Protein 2HUE (pdb70)

Structure (mmCIF, N/CA/C/O backbone):
data_2HUE
#
_entry.id   2HUE
#
_cell.length_a   95.749
_cell.length_b   95.749
_cell.length_c   110.676
_cell.angle_alpha   90.00
_cell.angle_beta   90.00
_cell.angle_gamma   120.00
#
_symmetry.space_group_name_H-M   'P 31 2 1'
#
loop_
_entity.id
_entity.type
_entity.pdbx_description
1 polymer 'Anti-silencing protein 1'
2 polymer 'Histone H3'
3 polymer 'Histone H4'
4 non-polymer 'ZINC ION'
5 non-polymer GLYCEROL
6 non-polymer 'SULFATE ION'
7 water water
#
loop_
_atom_site.group_PDB
_atom_site.id
_atom_site.type_symbol
_atom_site.label_atom_id
_atom_site.label_alt_id
_atom_site.label_comp_id
_atom_site.label_asym_id
_atom_site.label_entity_id
_atom_site.label_seq_id
_atom_site.pdbx_PDB_ins_code
_atom_site.Cartn_x
_atom_site.Cartn_y
_atom_site.Cartn_z
_atom_site.occupancy
_atom_site.B_iso_or_equiv
_atom_site.auth_seq_id
_atom_site.auth_comp_id
_atom_site.auth_asym_id
_atom_site.auth_atom_id
_atom_site.pdbx_PDB_model_num
ATOM 1 N N . SER A 1 7 ? -33.244 16.864 24.811 1.00 52.75 1 SER A N 1
ATOM 2 C CA . SER A 1 7 ? -33.498 15.953 25.967 1.00 52.40 1 SER A CA 1
ATOM 3 C C . SER A 1 7 ? -33.955 14.545 25.526 1.00 50.44 1 SER A C 1
ATOM 4 O O . SER A 1 7 ? -33.976 13.593 26.332 1.00 50.27 1 SER A O 1
ATOM 7 N N . SER A 1 8 ? -34.353 14.433 24.263 1.00 46.18 2 SER A N 1
ATOM 8 C CA . SER A 1 8 ? -34.795 13.156 23.715 1.00 42.56 2 SER A CA 1
ATOM 9 C C . SER A 1 8 ? -33.595 12.243 23.457 1.00 42.01 2 SER A C 1
ATOM 10 O O . SER A 1 8 ? -32.650 12.638 22.780 1.00 42.53 2 SER A O 1
ATOM 13 N N . ILE A 1 9 ? -33.635 11.023 23.985 1.00 38.17 3 ILE A N 1
ATOM 14 C CA . ILE A 1 9 ? -32.525 10.092 23.783 1.00 36.63 3 ILE A CA 1
ATOM 15 C C . ILE A 1 9 ? -32.454 9.592 22.345 1.00 36.19 3 ILE A C 1
ATOM 16 O O . ILE A 1 9 ? -31.373 9.374 21.802 1.00 37.86 3 ILE A O 1
ATOM 21 N N . VAL A 1 10 ? -33.611 9.387 21.729 1.00 32.52 4 VAL A N 1
ATOM 22 C CA . VAL A 1 10 ? -33.623 9.031 20.318 1.00 32.18 4 VAL A CA 1
ATOM 23 C C . VAL A 1 10 ? -34.281 10.172 19.553 1.00 32.95 4 VAL A C 1
ATOM 24 O O . VAL A 1 10 ? -35.340 10.687 19.972 1.00 33.81 4 VAL A O 1
ATOM 28 N N A SER A 1 11 ? -33.644 10.570 18.450 0.50 32.57 5 SER A N 1
ATOM 29 N N B SER A 1 11 ? -33.668 10.574 18.446 0.50 33.42 5 SER A N 1
ATOM 30 C CA A SER A 1 11 ? -34.150 11.624 17.570 0.50 34.49 5 SER A CA 1
ATOM 31 C CA B SER A 1 11 ? -34.265 11.586 17.588 0.50 35.89 5 SER A CA 1
ATOM 32 C C A SER A 1 11 ? -34.110 11.199 16.108 0.50 35.04 5 SER A C 1
ATOM 33 C C B SER A 1 11 ? -34.111 11.238 16.120 0.50 35.87 5 SER A C 1
ATOM 34 O O A SER A 1 11 ? -33.157 10.560 15.653 0.50 35.27 5 SER A O 1
ATOM 35 O O B SER A 1 11 ? -33.092 10.697 15.679 0.50 36.12 5 SER A O 1
ATOM 40 N N . LEU A 1 12 ? -35.137 11.578 15.358 1.00 35.23 6 LEU A N 1
ATOM 41 C CA . LEU A 1 12 ? -35.150 11.314 13.943 1.00 36.37 6 LEU A CA 1
ATOM 42 C C . LEU A 1 12 ? -34.271 12.356 13.285 1.00 37.36 6 LEU A C 1
ATOM 43 O O . LEU A 1 12 ? -34.357 13.550 13.606 1.00 39.32 6 LEU A O 1
ATOM 48 N N . LEU A 1 13 ? -33.402 11.917 12.392 1.00 34.64 7 LEU A N 1
ATOM 49 C CA . LEU A 1 13 ? -32.515 12.848 11.709 1.00 36.88 7 LEU A CA 1
ATOM 50 C C . LEU A 1 13 ? -32.977 13.174 10.292 1.00 35.16 7 LEU A C 1
ATOM 51 O O . LEU A 1 13 ? -32.729 14.277 9.792 1.00 39.16 7 LEU A O 1
ATOM 56 N N . GLY A 1 14 ? -33.597 12.203 9.638 1.00 33.12 8 GLY A N 1
ATOM 57 C CA . GLY A 1 14 ? -34.106 12.386 8.289 1.00 31.76 8 GLY A CA 1
ATOM 58 C C . GLY A 1 14 ? -34.839 11.185 7.731 1.00 33.80 8 GLY A C 1
ATOM 59 O O . GLY A 1 14 ? -34.706 10.068 8.240 1.00 32.74 8 GLY A O 1
ATOM 60 N N . ILE A 1 15 ? -35.660 11.429 6.717 1.00 31.13 9 ILE A N 1
ATOM 61 C CA . ILE A 1 15 ? -36.321 10.358 5.999 1.00 33.09 9 ILE A CA 1
ATOM 62 C C . ILE A 1 15 ? -36.238 10.624 4.526 1.00 33.83 9 ILE A C 1
ATOM 63 O O . ILE A 1 15 ? -36.479 11.754 4.076 1.00 35.58 9 ILE A O 1
ATOM 68 N N . LYS A 1 16 ? -35.915 9.591 3.761 1.00 31.48 10 LYS A N 1
ATOM 69 C CA . LYS A 1 16 ? -35.920 9.725 2.316 1.00 34.33 10 LYS A CA 1
ATOM 70 C C . LYS A 1 16 ? -37.047 8.886 1.752 1.00 32.81 10 LYS A C 1
ATOM 71 O O . LYS A 1 16 ? -37.120 7.687 2.015 1.00 31.51 10 LYS A O 1
ATOM 77 N N . VAL A 1 17 ? -37.895 9.510 0.944 1.00 29.72 11 VAL A N 1
ATOM 78 C CA . VAL A 1 17 ? -38.925 8.822 0.202 1.00 29.27 11 VAL A CA 1
ATOM 79 C C . VAL A 1 17 ? -38.274 8.435 -1.104 1.00 31.14 11 VAL A C 1
ATOM 80 O O . VAL A 1 17 ? -37.901 9.301 -1.903 1.00 30.40 11 VAL A O 1
ATOM 84 N N . LEU A 1 18 ? -38.114 7.137 -1.309 1.00 30.34 12 LEU A N 1
ATOM 85 C CA . LEU A 1 18 ? -37.203 6.659 -2.367 1.00 36.30 12 LEU A CA 1
ATOM 86 C C . LEU A 1 18 ? -37.782 6.473 -3.745 1.00 36.46 12 LEU A C 1
ATOM 87 O O . LEU A 1 18 ? -37.059 6.642 -4.742 1.00 41.45 12 LEU A O 1
ATOM 92 N N . ASN A 1 19 ? -39.041 6.079 -3.830 1.00 32.49 13 ASN A N 1
ATOM 93 C CA . ASN A 1 19 ? -39.639 5.796 -5.135 1.00 31.06 13 ASN A CA 1
ATOM 94 C C . ASN A 1 19 ? -40.930 6.584 -5.268 1.00 32.38 13 ASN A C 1
ATOM 95 O O . ASN A 1 19 ? -41.950 6.189 -4.706 1.00 34.49 13 ASN A O 1
ATOM 100 N N . ASN A 1 20 ? -40.885 7.706 -5.981 1.00 28.03 14 ASN A N 1
ATOM 101 C CA . ASN A 1 20 ? -42.027 8.613 -5.975 1.00 26.16 14 ASN A CA 1
ATOM 102 C C . ASN A 1 20 ? -41.929 9.565 -7.173 1.00 26.80 14 ASN A C 1
ATOM 103 O O . ASN A 1 20 ? -40.860 10.126 -7.414 1.00 29.15 14 ASN A O 1
ATOM 108 N N . PRO A 1 21 ? -43.024 9.720 -7.912 1.00 26.83 15 PRO A N 1
ATOM 109 C CA . PRO A 1 21 ? -44.314 9.054 -7.762 1.00 26.05 15 PRO A CA 1
ATOM 110 C C . PRO A 1 21 ? -44.233 7.555 -8.091 1.00 26.21 15 PRO A C 1
ATOM 111 O O . PRO A 1 21 ? -43.157 7.062 -8.505 1.00 28.80 15 PRO A O 1
ATOM 115 N N . ALA A 1 22 ? -45.344 6.873 -7.889 1.00 25.71 16 ALA A N 1
ATOM 116 C CA . ALA A 1 22 ? -45.382 5.425 -8.092 1.00 28.35 16 ALA A CA 1
ATOM 117 C C . ALA A 1 22 ? -46.773 4.911 -8.380 1.00 29.74 16 ALA A C 1
ATOM 118 O O . ALA A 1 22 ? -47.747 5.618 -8.241 1.00 28.83 16 ALA A O 1
ATOM 120 N N . LYS A 1 23 ? -46.888 3.650 -8.802 1.00 26.17 17 LYS A N 1
ATOM 121 C CA . LYS A 1 23 ? -48.184 3.066 -8.943 1.00 26.14 17 LYS A CA 1
ATOM 122 C C . LYS A 1 23 ? -48.770 2.847 -7.541 1.00 23.98 17 LYS A C 1
ATOM 123 O O . LYS A 1 23 ? -48.010 2.658 -6.570 1.00 27.03 17 LYS A O 1
ATOM 129 N N . PHE A 1 24 ? -50.086 2.876 -7.460 1.00 26.51 18 PHE A N 1
ATOM 130 C CA . PHE A 1 24 ? -50.790 2.579 -6.207 1.00 26.38 18 PHE A CA 1
ATOM 131 C C . PHE A 1 24 ? -50.308 1.235 -5.614 1.00 28.97 18 PHE A C 1
ATOM 132 O O . PHE A 1 24 ? -50.098 1.115 -4.398 1.00 26.87 18 PHE A O 1
ATOM 140 N N . THR A 1 25 ? -50.120 0.233 -6.481 1.00 27.71 19 THR A N 1
ATOM 141 C CA . THR A 1 25 ? -49.716 -1.100 -6.003 1.00 28.78 19 THR A CA 1
ATOM 142 C C . THR A 1 25 ? -48.214 -1.272 -5.770 1.00 29.53 19 THR A C 1
ATOM 143 O O . THR A 1 25 ? -47.768 -2.367 -5.363 1.00 29.40 19 THR A O 1
ATOM 147 N N . ASP A 1 26 ? -47.405 -0.248 -6.018 1.00 26.56 20 ASP A N 1
ATOM 148 C CA . ASP A 1 26 ? -45.962 -0.352 -5.747 1.00 26.60 20 ASP A CA 1
ATOM 149 C C . ASP A 1 26 ? -45.673 -0.316 -4.243 1.00 28.25 20 ASP A C 1
ATOM 150 O O . ASP A 1 26 ? -46.377 0.373 -3.478 1.00 28.31 20 ASP A O 1
ATOM 155 N N . PRO A 1 27 ? -44.619 -0.996 -3.795 1.00 28.46 21 PRO A N 1
ATOM 156 C CA . PRO A 1 27 ? -44.301 -0.931 -2.369 1.00 28.54 21 PRO A CA 1
ATOM 157 C C . PRO A 1 27 ? -43.783 0.459 -2.003 1.00 29.61 21 PRO A C 1
ATOM 158 O O . PRO A 1 27 ? -43.343 1.208 -2.897 1.00 30.00 21 PRO A O 1
ATOM 162 N N . TYR A 1 28 ? -43.846 0.812 -0.720 1.00 26.57 22 TYR A N 1
ATOM 163 C CA . TYR A 1 28 ? -43.259 2.067 -0.243 1.00 28.58 22 TYR A CA 1
ATOM 164 C C . TYR A 1 28 ? -41.820 1.904 0.234 1.00 32.75 22 TYR A C 1
ATOM 165 O O . TYR A 1 28 ? -41.558 1.224 1.232 1.00 33.27 22 TYR A O 1
ATOM 174 N N . GLU A 1 29 ? -40.898 2.592 -0.425 1.00 29.94 23 GLU A N 1
ATOM 175 C CA . GLU A 1 29 ? -39.495 2.549 -0.070 1.00 32.32 23 GLU A CA 1
ATOM 176 C C . GLU A 1 29 ? -39.104 3.815 0.681 1.00 34.79 23 GLU A C 1
ATOM 177 O O . GLU A 1 29 ? -39.261 4.940 0.185 1.00 32.05 23 GLU A O 1
ATOM 183 N N . PHE A 1 30 ? -38.596 3.618 1.888 1.00 32.39 24 PHE A N 1
ATOM 184 C CA . PHE A 1 30 ? -38.140 4.714 2.728 1.00 31.47 24 PHE A CA 1
ATOM 185 C C . PHE A 1 30 ? -36.766 4.376 3.253 1.00 34.10 24 PHE A C 1
ATOM 186 O O . PHE A 1 30 ? -36.442 3.200 3.446 1.00 35.88 24 PHE A O 1
ATOM 194 N N . GLU A 1 31 ? -35.948 5.395 3.470 1.00 31.03 25 GLU A N 1
ATOM 195 C CA . GLU A 1 31 ? -34.725 5.205 4.230 1.00 32.84 25 GLU A CA 1
ATOM 196 C C . GLU A 1 31 ? -34.873 6.108 5.432 1.00 35.09 25 GLU A C 1
ATOM 197 O O . GLU A 1 31 ? -35.124 7.292 5.269 1.00 31.97 25 GLU A O 1
ATOM 203 N N . ILE A 1 32 ? -34.762 5.548 6.630 1.00 32.82 26 ILE A N 1
ATOM 204 C CA . ILE A 1 32 ? -34.886 6.330 7.834 1.00 34.15 26 ILE A CA 1
ATOM 205 C C . ILE A 1 32 ? -33.563 6.392 8.570 1.00 34.50 26 ILE A C 1
ATOM 206 O O . ILE A 1 32 ? -32.864 5.381 8.713 1.00 33.97 26 ILE A O 1
ATOM 211 N N . THR A 1 33 ? -33.190 7.598 8.993 1.00 31.49 27 THR A N 1
ATOM 212 C CA . THR A 1 33 ? -31.973 7.798 9.749 1.00 33.33 27 THR A CA 1
ATOM 213 C C . THR A 1 33 ? -32.304 8.423 11.095 1.00 33.83 27 THR A C 1
ATOM 214 O O . THR A 1 33 ? -32.998 9.445 11.156 1.00 32.85 27 THR A O 1
ATOM 218 N N . PHE A 1 34 ? -31.816 7.825 12.176 1.00 29.96 28 PHE A N 1
ATOM 219 C CA . PHE A 1 34 ? -32.049 8.385 13.487 1.00 31.20 28 PHE A CA 1
ATOM 220 C C . PHE A 1 34 ? -30.814 8.287 14.386 1.00 33.45 28 PHE A C 1
ATOM 221 O O . PHE A 1 34 ? -29.854 7.577 14.053 1.00 36.56 28 PHE A O 1
ATOM 229 N N . GLU A 1 35 ? -30.849 8.997 15.506 1.00 31.97 29 GLU A N 1
ATOM 230 C CA . GLU A 1 35 ? -29.724 9.031 16.443 1.00 34.14 29 GLU A CA 1
ATOM 231 C C . GLU A 1 35 ? -30.138 8.565 17.815 1.00 33.80 29 GLU A C 1
ATOM 232 O O . GLU A 1 35 ? -31.200 8.948 18.304 1.00 34.77 29 GLU A O 1
ATOM 238 N N . CYS A 1 36 ? -29.306 7.725 18.439 1.00 33.71 30 CYS A N 1
ATOM 239 C CA . CYS A 1 36 ? -29.574 7.275 19.799 1.00 32.80 30 CYS A CA 1
ATOM 240 C C . CYS A 1 36 ? -28.417 7.715 20.692 1.00 35.47 30 CYS A C 1
ATOM 241 O O . CYS A 1 36 ? -27.289 7.302 20.474 1.00 34.84 30 CYS A O 1
ATOM 244 N N . LEU A 1 37 ? -28.697 8.569 21.670 1.00 38.78 31 LEU A N 1
ATOM 245 C CA . LEU A 1 37 ? -27.634 9.181 22.466 1.00 42.37 31 LEU A CA 1
ATOM 246 C C . LEU A 1 37 ? -26.995 8.279 23.494 1.00 45.01 31 LEU A C 1
ATOM 247 O O . LEU A 1 37 ? -25.823 8.456 23.833 1.00 46.81 31 LEU A O 1
ATOM 252 N N . GLU A 1 38 ? -27.753 7.320 24.007 1.00 46.04 32 GLU A N 1
ATOM 253 C CA . GLU A 1 38 ? -27.207 6.411 24.993 1.00 50.46 32 GLU A CA 1
ATOM 254 C C . GLU A 1 38 ? -27.977 5.115 25.093 1.00 50.87 32 GLU A C 1
ATOM 255 O O . GLU A 1 38 ? -29.117 5.015 24.626 1.00 50.05 32 GLU A O 1
ATOM 261 N N A SER A 1 39 ? -27.345 4.118 25.706 0.33 50.32 33 SER A N 1
ATOM 262 N N B SER A 1 39 ? -27.344 4.117 25.706 0.33 50.45 33 SER A N 1
ATOM 263 N N C SER A 1 39 ? -27.344 4.117 25.701 0.33 50.31 33 SER A N 1
ATOM 264 C CA A SER A 1 39 ? -27.953 2.809 25.895 0.33 49.61 33 SER A CA 1
ATOM 265 C CA B SER A 1 39 ? -27.957 2.810 25.908 0.33 49.87 33 SER A CA 1
ATOM 266 C CA C SER A 1 39 ? -27.952 2.810 25.891 0.33 49.58 33 SER A CA 1
ATOM 267 C C A SER A 1 39 ? -29.344 2.920 26.511 0.33 49.20 33 SER A C 1
ATOM 268 C C B SER A 1 39 ? -29.351 2.932 26.508 0.33 49.34 33 SER A C 1
ATOM 269 C C C SER A 1 39 ? -29.346 2.934 26.498 0.33 49.17 33 SER A C 1
ATOM 270 O O A SER A 1 39 ? -29.550 3.639 27.494 0.33 49.51 33 SER A O 1
ATOM 271 O O B SER A 1 39 ? -29.567 3.667 27.476 0.33 49.61 33 SER A O 1
ATOM 272 O O C SER A 1 39 ? -29.556 3.673 27.464 0.33 49.47 33 SER A O 1
ATOM 279 N N . LEU A 1 40 ? -30.295 2.202 25.922 1.00 48.70 34 LEU A N 1
ATOM 280 C CA . LEU A 1 40 ? -31.666 2.207 26.387 1.00 47.22 34 LEU A CA 1
ATOM 281 C C . LEU A 1 40 ? -32.048 0.766 26.744 1.00 46.27 34 LEU A C 1
ATOM 282 O O . LEU A 1 40 ? -31.599 -0.172 26.102 1.00 44.49 34 LEU A O 1
ATOM 287 N N . LYS A 1 41 ? -32.897 0.604 27.746 1.00 46.26 35 LYS A N 1
ATOM 288 C CA . LYS A 1 41 ? -33.280 -0.723 28.187 1.00 50.50 35 LYS A CA 1
ATOM 289 C C . LYS A 1 41 ? -34.234 -1.393 27.182 1.00 48.68 35 LYS A C 1
ATOM 290 O O . LYS A 1 41 ? -34.133 -2.588 26.912 1.00 48.54 35 LYS A O 1
ATOM 296 N N . HIS A 1 42 ? -35.146 -0.608 26.615 1.00 44.86 36 HIS A N 1
ATOM 297 C CA . HIS A 1 42 ? -36.244 -1.186 25.860 1.00 39.48 36 HIS A CA 1
ATOM 298 C C . HIS A 1 42 ? -36.216 -1.021 24.344 1.00 34.34 36 HIS A C 1
ATOM 299 O O . HIS A 1 42 ? -35.236 -0.566 23.750 1.00 34.55 36 HIS A O 1
ATOM 306 N N . ASP A 1 43 ? -37.307 -1.429 23.729 1.00 30.80 37 ASP A N 1
ATOM 307 C CA . ASP A 1 43 ? -37.371 -1.456 22.261 1.00 30.06 37 ASP A CA 1
ATOM 308 C C . ASP A 1 43 ? -37.938 -0.198 21.627 1.00 28.46 37 ASP A C 1
ATOM 309 O O . ASP A 1 43 ? -38.825 0.438 22.195 1.00 28.95 37 ASP A O 1
ATOM 314 N N . LEU A 1 44 ? -37.477 0.059 20.408 1.00 26.55 38 LEU A N 1
ATOM 315 C CA . LEU A 1 44 ? -38.047 1.104 19.539 1.00 26.40 38 LEU A CA 1
ATOM 316 C C . LEU A 1 44 ? -38.878 0.400 18.513 1.00 27.60 38 LEU A C 1
ATOM 317 O O . LEU A 1 44 ? -38.483 -0.663 18.019 1.00 27.53 38 LEU A O 1
ATOM 322 N N . GLU A 1 45 ? -39.988 0.999 18.114 1.00 25.62 39 GLU A N 1
ATOM 323 C CA . GLU A 1 45 ? -40.750 0.398 17.038 1.00 26.69 39 GLU A CA 1
ATOM 324 C C . GLU A 1 45 ? -41.171 1.506 16.085 1.00 27.69 39 GLU A C 1
ATOM 325 O O . GLU A 1 45 ? -41.822 2.476 16.514 1.00 27.37 39 GLU A O 1
ATOM 331 N N . TRP A 1 46 ? -40.804 1.341 14.816 1.00 23.31 40 TRP A N 1
ATOM 332 C CA . TRP A 1 46 ? -41.216 2.277 13.752 1.00 23.51 40 TRP A CA 1
ATOM 333 C C . TRP A 1 46 ? -42.412 1.645 13.046 1.00 25.45 40 TRP A C 1
ATOM 334 O O . TRP A 1 46 ? -42.347 0.469 12.686 1.00 26.90 40 TRP A O 1
ATOM 345 N N . LYS A 1 47 ? -43.497 2.390 12.850 1.00 22.34 41 LYS A N 1
ATOM 346 C CA . LYS A 1 47 ? -44.659 1.858 12.160 1.00 23.95 41 LYS A CA 1
ATOM 347 C C . LYS A 1 47 ? -44.945 2.757 10.970 1.00 28.34 41 LYS A C 1
ATOM 348 O O . LYS A 1 47 ? -44.717 3.964 11.024 1.00 28.19 41 LYS A O 1
ATOM 354 N N . LEU A 1 48 ? -45.451 2.156 9.907 1.00 23.70 42 LEU A N 1
ATOM 355 C CA . LEU A 1 48 ? -45.915 2.908 8.738 1.00 23.37 42 LEU A CA 1
ATOM 356 C C . LEU A 1 48 ? -47.413 2.603 8.592 1.00 25.67 42 LEU A C 1
ATOM 357 O O . LEU A 1 48 ? -47.828 1.408 8.546 1.00 23.65 42 LEU A O 1
ATOM 362 N N . THR A 1 49 ? -48.268 3.638 8.552 1.00 21.90 43 THR A N 1
ATOM 363 C CA . THR A 1 49 ? -49.702 3.446 8.548 1.00 20.32 43 THR A CA 1
ATOM 364 C C . THR A 1 49 ? -50.307 4.248 7.387 1.00 22.91 43 THR A C 1
ATOM 365 O O . THR A 1 49 ? -49.934 5.422 7.205 1.00 23.05 43 THR A O 1
ATOM 369 N N . TYR A 1 50 ? -51.206 3.635 6.639 1.00 21.83 44 TYR A N 1
ATOM 370 C CA . TYR A 1 50 ? -51.898 4.296 5.527 1.00 21.37 44 TYR A CA 1
ATOM 371 C C . TYR A 1 50 ? -53.311 4.652 5.975 1.00 25.44 44 TYR A C 1
ATOM 372 O O . TYR A 1 50 ? -54.085 3.773 6.440 1.00 23.44 44 TYR A O 1
ATOM 381 N N . VAL A 1 51 ? -53.701 5.915 5.790 1.00 21.93 45 VAL A N 1
ATOM 382 C CA . VAL A 1 51 ? -55.038 6.316 6.190 1.00 23.95 45 VAL A CA 1
ATOM 383 C C . VAL A 1 51 ? -56.054 6.011 5.091 1.00 24.10 45 VAL A C 1
ATOM 384 O O . VAL A 1 51 ? -56.066 6.646 4.014 1.00 25.31 45 VAL A O 1
ATOM 388 N N . GLY A 1 52 ? -56.886 4.994 5.323 1.00 22.91 46 GLY A N 1
ATOM 389 C CA . GLY A 1 52 ? -57.822 4.587 4.278 1.00 23.50 46 GLY A CA 1
ATOM 390 C C . GLY A 1 52 ? -58.981 5.570 4.148 1.00 24.74 46 GLY A C 1
ATOM 391 O O . GLY A 1 52 ? -59.550 5.732 3.070 1.00 25.86 46 GLY A O 1
ATOM 392 N N . SER A 1 53 ? -59.354 6.209 5.247 1.00 26.83 47 SER A N 1
ATOM 393 C CA . SER A 1 53 ? -60.470 7.170 5.146 1.00 27.34 47 SER A CA 1
ATOM 394 C C . SER A 1 53 ? -60.269 8.319 6.093 1.00 25.73 47 SER A C 1
ATOM 395 O O . SER A 1 53 ? -59.943 8.107 7.257 1.00 27.10 47 SER A O 1
ATOM 398 N N . SER A 1 54 ? -60.558 9.539 5.632 1.00 25.90 48 SER A N 1
ATOM 399 C CA . SER A 1 54 ? -60.449 10.670 6.552 1.00 27.66 48 SER A CA 1
ATOM 400 C C . SER A 1 54 ? -61.577 10.667 7.573 1.00 30.47 48 SER A C 1
ATOM 401 O O . SER A 1 54 ? -61.522 11.411 8.545 1.00 32.49 48 SER A O 1
ATOM 404 N N . ARG A 1 55 ? -62.608 9.865 7.344 1.00 31.73 49 ARG A N 1
ATOM 405 C CA . ARG A 1 55 ? -63.787 9.906 8.223 1.00 34.61 49 ARG A CA 1
ATOM 406 C C . ARG A 1 55 ? -63.639 9.086 9.502 1.00 38.31 49 ARG A C 1
ATOM 407 O O . ARG A 1 55 ? -64.410 9.273 10.434 1.00 40.47 49 ARG A O 1
ATOM 415 N N . SER A 1 56 ? -62.658 8.187 9.551 1.00 37.61 50 SER A N 1
ATOM 416 C CA . SER A 1 56 ? -62.569 7.239 10.658 1.00 39.43 50 SER A CA 1
ATOM 417 C C . SER A 1 56 ? -61.236 6.501 10.697 1.00 39.32 50 SER A C 1
ATOM 418 O O . SER A 1 56 ? -60.734 6.091 9.658 1.00 38.98 50 SER A O 1
ATOM 421 N N . LEU A 1 57 ? -60.695 6.298 11.894 1.00 38.19 51 LEU A N 1
ATOM 422 C CA . LEU A 1 57 ? -59.503 5.462 12.072 1.00 41.07 51 LEU A CA 1
ATOM 423 C C . LEU A 1 57 ? -59.769 3.994 11.732 1.00 41.03 51 LEU A C 1
ATOM 424 O O . LEU A 1 57 ? -58.824 3.197 11.583 1.00 40.97 51 LEU A O 1
ATOM 429 N N . ASP A 1 58 ? -61.043 3.629 11.609 1.00 41.30 52 ASP A N 1
ATOM 430 C CA . ASP A 1 58 ? -61.423 2.238 11.338 1.00 43.10 52 ASP A CA 1
ATOM 431 C C . ASP A 1 58 ? -60.817 1.749 10.043 1.00 40.84 52 ASP A C 1
ATOM 432 O O . ASP A 1 58 ? -60.649 0.545 9.847 1.00 40.68 52 ASP A O 1
ATOM 437 N N . HIS A 1 59 ? -60.509 2.680 9.138 1.00 35.01 53 HIS A N 1
ATOM 438 C CA . HIS A 1 59 ? -60.019 2.297 7.842 1.00 30.73 53 HIS A CA 1
ATOM 439 C C . HIS A 1 59 ? -58.513 2.430 7.702 1.00 28.19 53 HIS A C 1
ATOM 440 O O . HIS A 1 59 ? -57.991 2.360 6.589 1.00 28.88 53 HIS A O 1
ATOM 447 N N . ASP A 1 60 ? -57.823 2.617 8.822 1.00 25.49 54 ASP A N 1
ATOM 448 C CA . ASP A 1 60 ? -56.342 2.693 8.791 1.00 26.46 54 ASP A CA 1
ATOM 449 C C . ASP A 1 60 ? -55.821 1.309 8.425 1.00 29.35 54 ASP A C 1
ATOM 450 O O . ASP A 1 60 ? -56.386 0.295 8.870 1.00 30.01 54 ASP A O 1
ATOM 455 N N . GLN A 1 61 ? -54.751 1.263 7.642 1.00 26.24 55 GLN A N 1
ATOM 456 C CA . GLN A 1 61 ? -54.073 -0.030 7.370 1.00 26.21 55 GLN A CA 1
ATOM 457 C C . GLN A 1 61 ? -52.624 0.092 7.786 1.00 26.50 55 GLN A C 1
ATOM 458 O O . GLN A 1 61 ? -51.903 0.938 7.261 1.00 23.95 55 GLN A O 1
ATOM 464 N N A GLU A 1 62 ? -52.160 -0.686 8.776 0.50 27.14 56 GLU A N 1
ATOM 465 N N B GLU A 1 62 ? -52.194 -0.774 8.692 0.50 24.81 56 GLU A N 1
ATOM 466 C CA A GLU A 1 62 ? -50.736 -0.612 9.112 0.50 26.63 56 GLU A CA 1
ATOM 467 C CA B GLU A 1 62 ? -50.821 -0.789 9.095 0.50 23.31 56 GLU A CA 1
ATOM 468 C C A GLU A 1 62 ? -50.024 -1.418 8.042 0.50 26.08 56 GLU A C 1
ATOM 469 C C B GLU A 1 62 ? -50.036 -1.470 7.978 0.50 24.56 56 GLU A C 1
ATOM 470 O O A GLU A 1 62 ? -50.384 -2.569 7.795 0.50 26.71 56 GLU A O 1
ATOM 471 O O B GLU A 1 62 ? -50.363 -2.596 7.619 0.50 26.23 56 GLU A O 1
ATOM 482 N N . LEU A 1 63 ? -49.028 -0.800 7.418 1.00 22.99 57 LEU A N 1
ATOM 483 C CA . LEU A 1 63 ? -48.337 -1.369 6.269 1.00 23.28 57 LEU A CA 1
ATOM 484 C C . LEU A 1 63 ? -47.089 -2.103 6.680 1.00 25.36 57 LEU A C 1
ATOM 485 O O . LEU A 1 63 ? -46.708 -3.091 6.031 1.00 24.67 57 LEU A O 1
ATOM 490 N N . ASP A 1 64 ? -46.419 -1.619 7.727 1.00 23.49 58 ASP A N 1
ATOM 491 C CA . ASP A 1 64 ? -45.137 -2.235 8.132 1.00 25.67 58 ASP A CA 1
ATOM 492 C C . ASP A 1 64 ? -44.767 -1.836 9.534 1.00 27.63 58 ASP A C 1
ATOM 493 O O . ASP A 1 64 ? -45.316 -0.866 10.069 1.00 26.05 58 ASP A O 1
ATOM 498 N N . SER A 1 65 ? -43.851 -2.598 10.139 1.00 24.91 59 SER A N 1
ATOM 499 C CA . SER A 1 65 ? -43.357 -2.279 11.443 1.00 27.69 59 SER A CA 1
ATOM 500 C C . SER A 1 65 ? -41.960 -2.825 11.538 1.00 28.91 59 SER A C 1
ATOM 501 O O . SER A 1 65 ? -41.637 -3.879 10.929 1.00 31.87 59 SER A O 1
ATOM 504 N N . ILE A 1 66 ? -41.091 -2.080 12.196 1.00 23.42 60 ILE A N 1
ATOM 505 C CA . ILE A 1 66 ? -39.765 -2.617 12.483 1.00 26.37 60 ILE A CA 1
ATOM 506 C C . ILE A 1 66 ? -39.492 -2.399 13.949 1.00 24.41 60 ILE A C 1
ATOM 507 O O . ILE A 1 66 ? -39.543 -1.283 14.450 1.00 26.67 60 ILE A O 1
ATOM 512 N N . LEU A 1 67 ? -39.220 -3.495 14.636 1.00 23.56 61 LEU A N 1
ATOM 513 C CA . LEU A 1 67 ? -39.042 -3.455 16.092 1.00 23.77 61 LEU A CA 1
ATOM 514 C C . LEU A 1 67 ? -37.550 -3.692 16.297 1.00 23.50 61 LEU A C 1
ATOM 515 O O . LEU A 1 67 ? -36.969 -4.648 15.740 1.00 25.30 61 LEU A O 1
ATOM 520 N N . VAL A 1 68 ? -36.903 -2.806 17.070 1.00 25.15 62 VAL A N 1
ATOM 521 C CA . VAL A 1 68 ? -35.474 -2.874 17.258 1.00 26.49 62 VAL A CA 1
ATOM 522 C C . VAL A 1 68 ? -35.164 -2.845 18.750 1.00 27.26 62 VAL A C 1
ATOM 523 O O . VAL A 1 68 ? -35.660 -1.980 19.487 1.00 27.30 62 VAL A O 1
ATOM 527 N N . GLY A 1 69 ? -34.323 -3.764 19.209 1.00 26.51 63 GLY A N 1
ATOM 528 C CA . GLY A 1 69 ? -33.946 -3.710 20.623 1.00 28.02 63 GLY A CA 1
ATOM 529 C C . GLY A 1 69 ? -32.837 -4.719 20.907 1.00 29.57 63 GLY A C 1
ATOM 530 O O . GLY A 1 69 ? -32.879 -5.821 20.392 1.00 27.88 63 GLY A O 1
ATOM 531 N N . PRO A 1 70 ? -31.814 -4.317 21.674 1.00 31.35 64 PRO A N 1
ATOM 532 C CA . PRO A 1 70 ? -31.661 -2.943 22.174 1.00 31.15 64 PRO A CA 1
ATOM 533 C C . PRO A 1 70 ? -31.313 -2.001 21.029 1.00 31.13 64 PRO A C 1
ATOM 534 O O . PRO A 1 70 ? -31.053 -2.444 19.910 1.00 31.44 64 PRO A O 1
ATOM 538 N N . VAL A 1 71 ? -31.320 -0.701 21.302 1.00 31.41 65 VAL A N 1
ATOM 539 C CA . VAL A 1 71 ? -31.063 0.264 20.248 1.00 32.89 65 VAL A CA 1
ATOM 540 C C . VAL A 1 71 ? -29.564 0.577 20.256 1.00 32.61 65 VAL A C 1
ATOM 541 O O . VAL A 1 71 ? -29.020 0.929 21.294 1.00 35.18 65 VAL A O 1
ATOM 545 N N . PRO A 1 72 ? -28.896 0.430 19.109 1.00 32.95 66 PRO A N 1
ATOM 546 C CA . PRO A 1 72 ? -27.469 0.740 19.056 1.00 35.36 66 PRO A CA 1
ATOM 547 C C . PRO A 1 72 ? -27.238 2.241 19.215 1.00 36.19 66 PRO A C 1
ATOM 548 O O . PRO A 1 72 ? -28.001 3.057 18.677 1.00 36.44 66 PRO A O 1
ATOM 552 N N . VAL A 1 73 ? -26.195 2.599 19.956 1.00 36.83 67 VAL A N 1
ATOM 553 C CA . VAL A 1 73 ? -25.887 3.996 20.197 1.00 36.40 67 VAL A CA 1
ATOM 554 C C . VAL A 1 73 ? -25.294 4.582 18.933 1.00 36.25 67 VAL A C 1
ATOM 555 O O . VAL A 1 73 ? -24.663 3.873 18.150 1.00 39.01 67 VAL A O 1
ATOM 559 N N . GLY A 1 74 ? -25.545 5.866 18.690 1.00 35.67 68 GLY A N 1
ATOM 560 C CA . GLY A 1 74 ? -25.006 6.527 17.503 1.00 37.13 68 GLY A CA 1
ATOM 561 C C . GLY A 1 74 ? -26.041 6.700 16.402 1.00 38.66 68 GLY A C 1
ATOM 562 O O . GLY A 1 74 ? -27.253 6.618 16.638 1.00 36.59 68 GLY A O 1
ATOM 563 N N . VAL A 1 75 ? -25.562 6.916 15.190 1.00 37.55 69 VAL A N 1
ATOM 564 C CA . VAL A 1 75 ? -26.442 7.050 14.040 1.00 37.57 69 VAL A CA 1
ATOM 565 C C . VAL A 1 75 ? -26.838 5.676 13.504 1.00 40.00 69 VAL A C 1
ATOM 566 O O . VAL A 1 75 ? -25.983 4.792 13.302 1.00 39.10 69 VAL A O 1
ATOM 570 N N . ASN A 1 76 ? -28.142 5.494 13.308 1.00 36.84 70 ASN A N 1
ATOM 571 C CA . ASN A 1 76 ? -28.712 4.257 12.753 1.00 35.09 70 ASN A CA 1
ATOM 572 C C . ASN A 1 76 ? -29.507 4.515 11.483 1.00 36.15 70 ASN A C 1
ATOM 573 O O . ASN A 1 76 ? -30.187 5.532 11.383 1.00 34.87 70 ASN A O 1
ATOM 578 N N . LYS A 1 77 ? -29.468 3.560 10.550 1.00 39.09 71 LYS A N 1
ATOM 579 C CA . LYS A 1 77 ? -30.266 3.605 9.310 1.00 41.75 71 LYS A CA 1
ATOM 580 C C . LYS A 1 77 ? -31.028 2.300 9.043 1.00 42.67 71 LYS A C 1
ATOM 581 O O . LYS A 1 77 ? -30.552 1.195 9.365 1.00 41.24 71 LYS A O 1
ATOM 587 N N . PHE A 1 78 ? -32.206 2.413 8.442 1.00 39.18 72 PHE A N 1
ATOM 588 C CA . PHE A 1 78 ? -32.900 1.232 7.961 1.00 38.26 72 PHE A CA 1
ATOM 589 C C . PHE A 1 78 ? -33.804 1.638 6.806 1.00 39.35 72 PHE A C 1
ATOM 590 O O . PHE A 1 78 ? -34.032 2.843 6.594 1.00 34.76 72 PHE A O 1
ATOM 598 N N . V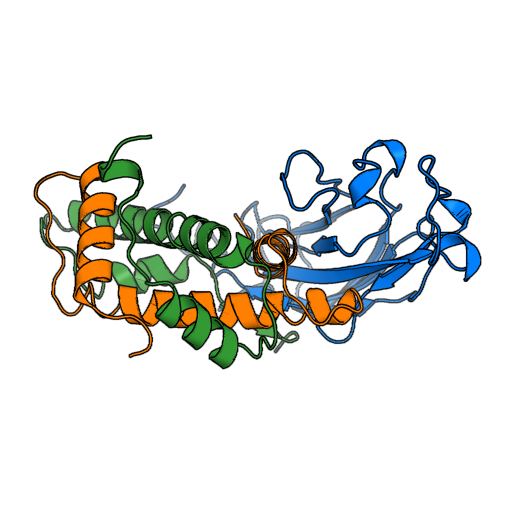AL A 1 79 ? -34.277 0.628 6.060 1.00 38.62 73 VAL A N 1
ATOM 599 C CA . VAL A 1 79 ? -35.190 0.819 4.949 1.00 39.65 73 VAL A CA 1
ATOM 600 C C . VAL A 1 79 ? -36.498 0.071 5.147 1.00 41.65 73 VAL A C 1
ATOM 601 O O . VAL A 1 79 ? -36.553 -1.016 5.742 1.00 41.01 73 VAL A O 1
ATOM 605 N N . PHE A 1 80 ? -37.586 0.703 4.746 1.00 43.10 74 PHE A N 1
ATOM 606 C CA . PHE A 1 80 ? -38.808 -0.048 4.597 1.00 41.47 74 PHE A CA 1
ATOM 607 C C . PHE A 1 80 ? -38.946 -0.263 3.102 1.00 40.48 74 PHE A C 1
ATOM 608 O O . PHE A 1 80 ? -38.609 0.629 2.313 1.00 39.76 74 PHE A O 1
ATOM 616 N N . SER A 1 81 ? -39.278 -1.469 2.739 1.00 34.59 75 SER A N 1
ATOM 617 C CA . SER A 1 81 ? -39.980 -1.630 1.503 1.00 33.96 75 SER A CA 1
ATOM 618 C C . SER A 1 81 ? -41.279 -2.241 2.005 1.00 36.61 75 SER A C 1
ATOM 619 O O . SER A 1 81 ? -41.339 -3.443 2.284 1.00 38.55 75 SER A O 1
ATOM 622 N N . ALA A 1 82 ? -42.312 -1.433 2.211 1.00 32.62 76 ALA A N 1
ATOM 623 C CA . ALA A 1 82 ? -43.585 -1.843 2.744 1.00 33.19 76 ALA A CA 1
ATOM 624 C C . ALA A 1 82 ? -44.550 -2.164 1.650 1.00 33.44 76 ALA A C 1
ATOM 625 O O . ALA A 1 82 ? -44.632 -1.440 0.644 1.00 32.78 76 ALA A O 1
ATOM 627 N N . ASP A 1 83 ? -45.274 -3.274 1.808 1.00 29.03 77 ASP A N 1
ATOM 628 C CA . ASP A 1 83 ? -46.351 -3.574 0.923 1.00 29.84 77 ASP A CA 1
ATOM 629 C C . ASP A 1 83 ? -47.391 -2.413 0.953 1.00 28.71 77 ASP A C 1
ATOM 630 O O . ASP A 1 83 ? -47.597 -1.765 1.992 1.00 28.30 77 ASP A O 1
ATOM 635 N N . PRO A 1 84 ? -48.038 -2.160 -0.176 1.00 28.62 78 PRO A N 1
ATOM 636 C CA . PRO A 1 84 ? -49.039 -1.102 -0.242 1.00 27.23 78 PRO A CA 1
ATOM 637 C C . PRO A 1 84 ? -50.322 -1.515 0.464 1.00 28.81 78 PRO A C 1
ATOM 638 O O . PRO A 1 84 ? -50.525 -2.693 0.801 1.00 28.19 78 PRO A O 1
ATOM 642 N N . PRO A 1 85 ? -51.227 -0.553 0.680 1.00 27.51 79 PRO A N 1
ATOM 643 C CA . PRO A 1 85 ? -52.492 -0.900 1.277 1.00 26.89 79 PRO A CA 1
ATOM 644 C C . PRO A 1 85 ? -53.319 -1.731 0.301 1.00 28.09 79 PRO A C 1
ATOM 645 O O . PRO A 1 85 ? -53.072 -1.703 -0.927 1.00 29.06 79 PRO A O 1
ATOM 649 N N A SER A 1 86 ? -54.315 -2.405 0.849 0.50 28.18 80 SER A N 1
ATOM 650 N N B SER A 1 86 ? -54.295 -2.453 0.818 0.50 28.63 80 SER A N 1
ATOM 651 C CA A SER A 1 86 ? -55.278 -3.174 0.077 0.50 31.47 80 SER A CA 1
ATOM 652 C CA B SER A 1 86 ? -55.196 -3.207 -0.046 0.50 32.14 80 SER A CA 1
ATOM 653 C C A SER A 1 86 ? -56.395 -2.257 -0.423 0.50 30.69 80 SER A C 1
ATOM 654 C C B SER A 1 86 ? -56.371 -2.317 -0.438 0.50 31.26 80 SER A C 1
ATOM 655 O O A SER A 1 86 ? -57.104 -1.643 0.379 0.50 31.54 80 SER A O 1
ATOM 656 O O B SER A 1 86 ? -57.079 -1.781 0.418 0.50 32.37 80 SER A O 1
ATOM 661 N N . ALA A 1 87 ? -56.560 -2.159 -1.742 1.00 32.41 81 ALA A N 1
ATOM 662 C CA . ALA A 1 87 ? -57.619 -1.308 -2.284 1.00 35.16 81 ALA A CA 1
ATOM 663 C C . ALA A 1 87 ? -58.975 -1.789 -1.831 1.00 36.16 81 ALA A C 1
ATOM 664 O O . ALA A 1 87 ? -59.855 -0.988 -1.570 1.00 37.12 81 ALA A O 1
ATOM 666 N N . GLU A 1 88 ? -59.132 -3.110 -1.713 1.00 38.94 82 GLU A N 1
ATOM 667 C CA . GLU A 1 88 ? -60.418 -3.696 -1.306 1.00 41.56 82 GLU A CA 1
ATOM 668 C C . GLU A 1 88 ? -60.879 -3.242 0.061 1.00 41.02 82 GLU A C 1
ATOM 669 O O . GLU A 1 88 ? -62.078 -3.275 0.345 1.00 43.94 82 GLU A O 1
ATOM 675 N N . LEU A 1 89 ? -59.948 -2.804 0.912 1.00 36.18 83 LEU A N 1
ATOM 676 C CA . LEU A 1 89 ? -60.315 -2.372 2.247 1.00 36.22 83 LEU A CA 1
ATOM 677 C C . LEU A 1 89 ? -60.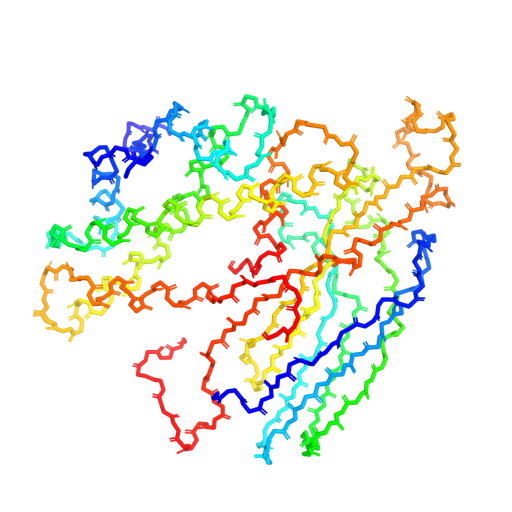571 -0.867 2.371 1.00 36.46 83 LEU A C 1
ATOM 678 O O . LEU A 1 89 ? -60.888 -0.371 3.446 1.00 36.27 83 LEU A O 1
ATOM 683 N N . ILE A 1 90 ? -60.407 -0.147 1.275 1.00 35.12 84 ILE A N 1
ATOM 684 C CA . ILE A 1 90 ? -60.602 1.296 1.297 1.00 31.89 84 ILE A CA 1
ATOM 685 C C . ILE A 1 90 ? -61.978 1.602 0.703 1.00 34.72 84 ILE A C 1
ATOM 686 O O . ILE A 1 90 ? -62.329 1.059 -0.352 1.00 35.21 84 ILE A O 1
ATOM 691 N N . PRO A 1 91 ? -62.753 2.469 1.371 1.00 35.83 85 PRO A N 1
ATOM 692 C CA . PRO A 1 91 ? -64.030 2.873 0.776 1.00 38.46 85 PRO A CA 1
ATOM 693 C C . PRO A 1 91 ? -63.790 3.360 -0.654 1.00 40.18 85 PRO A C 1
ATOM 694 O O . PRO A 1 91 ? -62.992 4.283 -0.878 1.00 38.15 85 PRO A O 1
ATOM 698 N N . ALA A 1 92 ? -64.454 2.725 -1.625 1.00 39.86 86 ALA A N 1
ATOM 699 C CA . ALA A 1 92 ? -64.205 3.045 -3.025 1.00 41.63 86 ALA A CA 1
ATOM 700 C C . ALA A 1 92 ? -64.269 4.549 -3.326 1.00 41.85 86 ALA A C 1
ATOM 701 O O . ALA A 1 92 ? -63.506 5.052 -4.151 1.00 42.42 86 ALA A O 1
ATOM 703 N N . SER A 1 93 ? -65.144 5.270 -2.633 1.00 40.93 87 SER A N 1
ATOM 704 C CA . SER A 1 93 ? -65.296 6.698 -2.882 1.00 41.42 87 SER A CA 1
ATOM 705 C C . SER A 1 93 ? -64.114 7.543 -2.403 1.00 41.05 87 SER A C 1
ATOM 706 O O . SER A 1 93 ? -63.954 8.694 -2.831 1.00 42.04 87 SER A O 1
ATOM 709 N N . GLU A 1 94 ? -63.287 6.974 -1.525 1.00 34.74 88 GLU A N 1
ATOM 710 C CA . GLU A 1 94 ? -62.130 7.686 -0.989 1.00 35.63 88 GLU A CA 1
ATOM 711 C C . GLU A 1 94 ? -60.803 7.162 -1.552 1.00 33.96 88 GLU A C 1
ATOM 712 O O . GLU A 1 94 ? -59.736 7.698 -1.280 1.00 32.76 88 GLU A O 1
ATOM 718 N N . LEU A 1 95 ? -60.867 6.134 -2.388 1.00 29.54 89 LEU A N 1
ATOM 719 C CA . LEU A 1 95 ? -59.642 5.513 -2.874 1.00 27.77 89 LEU A CA 1
ATOM 720 C C . LEU A 1 95 ? -58.787 6.406 -3.772 1.00 26.84 89 LEU A C 1
ATOM 721 O O . LEU A 1 95 ? -57.599 6.589 -3.521 1.00 26.26 89 LEU A O 1
ATOM 726 N N . VAL A 1 96 ? -59.390 6.969 -4.827 1.00 26.84 90 VAL A N 1
ATOM 727 C CA . VAL A 1 96 ? -58.610 7.769 -5.770 1.00 27.72 90 VAL A CA 1
ATOM 728 C C . VAL A 1 96 ? -58.719 9.230 -5.360 1.00 29.59 90 VAL A C 1
ATOM 729 O O . VAL A 1 96 ? -59.264 10.053 -6.086 1.00 29.88 90 VAL A O 1
ATOM 733 N N . SER A 1 97 ? -58.231 9.524 -4.166 1.00 26.7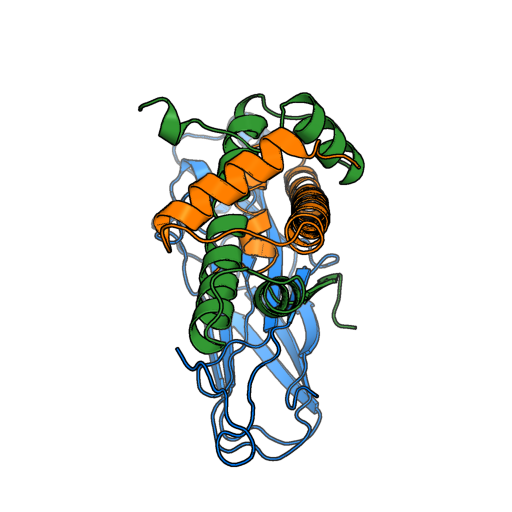9 91 SER A N 1
ATOM 734 C CA . SER A 1 97 ? -58.275 10.885 -3.642 1.00 29.41 91 SER A CA 1
ATOM 735 C C . SER A 1 97 ? -57.090 11.056 -2.692 1.00 27.53 91 SER A C 1
ATOM 736 O O . SER A 1 97 ? -56.400 10.069 -2.368 1.00 25.01 91 SER A O 1
ATOM 739 N N . VAL A 1 98 ? -56.834 12.288 -2.253 1.00 22.73 92 VAL A N 1
ATOM 740 C CA . VAL A 1 98 ? -55.694 12.546 -1.392 1.00 21.38 92 VAL A CA 1
ATOM 741 C C . VAL A 1 98 ? -55.935 11.899 -0.031 1.00 21.40 92 VAL A C 1
ATOM 742 O O . VAL A 1 98 ? -57.097 11.800 0.464 1.00 22.59 92 VAL A O 1
ATOM 746 N N . THR A 1 99 ? -54.844 11.434 0.558 1.00 23.04 93 THR A N 1
ATOM 747 C CA . THR A 1 99 ? -54.916 10.931 1.942 1.00 21.61 93 THR A CA 1
ATOM 748 C C . THR A 1 99 ? -53.581 11.209 2.622 1.00 22.14 93 THR A C 1
ATOM 749 O O . THR A 1 99 ? -52.820 12.035 2.151 1.00 21.91 93 THR A O 1
ATOM 753 N N . VAL A 1 100 ? -53.310 10.556 3.762 1.00 19.46 94 VAL A N 1
ATOM 754 C CA . VAL A 1 100 ? -52.052 10.716 4.422 1.00 19.91 94 VAL A CA 1
ATOM 755 C C . VAL A 1 100 ? -51.467 9.350 4.770 1.00 20.74 94 VAL A C 1
ATOM 756 O O . VAL A 1 100 ? -52.194 8.358 4.896 1.00 23.04 94 VAL A O 1
ATOM 760 N N . ILE A 1 101 ? -50.157 9.336 4.814 1.00 20.10 95 ILE A N 1
ATOM 761 C CA . ILE A 1 101 ? -49.419 8.196 5.420 1.00 22.09 95 ILE A CA 1
ATOM 762 C C . ILE A 1 101 ? -48.665 8.694 6.613 1.00 24.40 95 ILE A C 1
ATOM 763 O O . ILE A 1 101 ? -48.249 9.871 6.659 1.00 23.42 95 ILE A O 1
ATOM 768 N N . LEU A 1 102 ? -48.458 7.816 7.599 1.00 21.27 96 LEU A N 1
ATOM 769 C CA . LEU A 1 102 ? -47.904 8.245 8.852 1.00 23.97 96 LEU A CA 1
ATOM 770 C C . LEU A 1 102 ? -46.806 7.268 9.256 1.00 26.52 96 LEU A C 1
ATOM 771 O O . LEU A 1 102 ? -47.037 6.032 9.239 1.00 27.05 96 LEU A O 1
ATOM 776 N N A LEU A 1 103 ? -45.611 7.822 9.495 0.50 24.12 97 LEU A N 1
ATOM 777 N N B LEU A 1 103 ? -45.660 7.804 9.625 0.50 25.57 97 LEU A N 1
ATOM 778 C CA A LEU A 1 103 ? -44.387 7.088 9.940 0.50 22.48 97 LEU A CA 1
ATOM 779 C CA B LEU A 1 103 ? -44.597 6.997 10.213 0.50 25.95 97 LEU A CA 1
ATOM 780 C C A LEU A 1 103 ? -44.047 7.497 11.368 0.50 22.51 97 LEU A C 1
ATOM 781 C C B LEU A 1 103 ? -44.654 7.403 11.681 0.50 25.77 97 LEU A C 1
ATOM 782 O O A LEU A 1 103 ? -43.607 8.628 11.617 0.50 20.21 97 LEU A O 1
ATOM 783 O O B LEU A 1 103 ? -44.775 8.586 11.977 0.50 23.00 97 LEU A O 1
ATOM 792 N N A SER A 1 104 ? -44.248 6.568 12.300 0.50 24.01 98 SER A N 1
ATOM 793 N N B SER A 1 104 ? -44.623 6.444 12.605 0.50 23.72 98 SER A N 1
ATOM 794 C CA A SER A 1 104 ? -44.117 6.891 13.703 0.50 23.27 98 SER A CA 1
ATOM 795 C CA B SER A 1 104 ? -44.625 6.783 14.028 0.50 23.43 98 SER A CA 1
ATOM 796 C C A SER A 1 104 ? -43.090 6.046 14.419 0.50 21.89 98 SER A C 1
ATOM 797 C C B SER A 1 104 ? -43.593 5.909 14.749 0.50 23.76 98 SER A C 1
ATOM 798 O O A SER A 1 104 ? -42.637 4.998 13.926 0.50 19.01 98 SER A O 1
ATOM 799 O O B SER A 1 104 ? -43.550 4.717 14.476 0.50 22.46 98 SER A O 1
ATOM 804 N N . CYS A 1 105 ? -42.752 6.489 15.624 1.00 24.33 99 CYS A N 1
ATOM 805 C CA . CYS A 1 105 ? -41.789 5.718 16.390 1.00 23.13 99 CYS A CA 1
ATOM 806 C C . CYS A 1 105 ? -42.142 5.806 17.844 1.00 25.06 99 CYS A C 1
ATOM 807 O O . CYS A 1 105 ? -42.490 6.900 18.357 1.00 22.83 99 CYS A O 1
ATOM 810 N N A SER A 1 106 ? -42.064 4.660 18.506 0.50 25.13 100 SER A N 1
ATOM 811 N N B SER A 1 106 ? -42.114 4.659 18.521 0.50 26.52 100 SER A N 1
ATOM 812 C CA A SER A 1 106 ? -42.290 4.607 19.933 0.50 23.88 100 SER A CA 1
ATOM 813 C CA B SER A 1 106 ? -42.407 4.598 19.955 0.50 26.86 100 SER A CA 1
ATOM 814 C C A SER A 1 106 ? -41.080 4.003 20.628 0.50 23.88 100 SER A C 1
ATOM 815 C C B SER A 1 106 ? -41.274 3.868 20.682 0.50 25.63 100 SER A C 1
ATOM 816 O O A SER A 1 106 ? -40.215 3.346 20.010 0.50 21.48 100 SER A O 1
ATOM 817 O O B SER A 1 106 ? -40.655 2.968 20.118 0.50 24.84 100 SER A O 1
ATOM 822 N N . TYR A 1 107 ? -40.995 4.276 21.922 1.00 26.90 101 TYR A N 1
ATOM 823 C CA . TYR A 1 107 ? -39.951 3.672 22.731 1.00 29.27 101 TYR A CA 1
ATOM 824 C C . TYR A 1 107 ? -40.637 3.107 23.954 1.00 32.06 101 TYR A C 1
ATOM 825 O O . TYR A 1 107 ? -41.407 3.804 24.634 1.00 29.69 101 TYR A O 1
ATOM 834 N N . ASP A 1 108 ? -40.407 1.814 24.207 1.00 31.41 102 ASP A N 1
ATOM 835 C CA . ASP A 1 108 ? -41.078 1.155 25.324 1.00 35.33 102 ASP A CA 1
ATOM 836 C C . ASP A 1 108 ? -42.566 1.438 25.275 1.00 35.09 102 ASP A C 1
ATOM 837 O O . ASP A 1 108 ? -43.205 1.660 26.294 1.00 37.72 102 ASP A O 1
ATOM 842 N N . GLY A 1 109 ? -43.119 1.470 24.068 1.00 33.02 103 GLY A N 1
ATOM 843 C CA . GLY A 1 109 ? -44.539 1.721 23.889 1.00 32.71 103 GLY A CA 1
ATOM 844 C C . GLY A 1 109 ? -45.004 3.162 23.985 1.00 32.92 103 GLY A C 1
ATOM 845 O O . GLY A 1 109 ? -46.206 3.415 23.895 1.00 37.63 103 GLY A O 1
ATOM 846 N N . ARG A 1 110 ? -44.072 4.098 24.192 1.00 32.53 104 ARG A N 1
ATOM 847 C CA . ARG A 1 110 ? -44.419 5.536 24.309 1.00 29.89 104 ARG A CA 1
ATOM 848 C C . ARG A 1 110 ? -44.060 6.243 22.987 1.00 27.26 104 ARG A C 1
ATOM 849 O O . ARG A 1 110 ? -42.913 6.302 22.647 1.00 27.73 104 ARG A O 1
ATOM 857 N N . GLU A 1 111 ? -45.050 6.761 22.272 1.00 29.23 105 GLU A N 1
ATOM 858 C CA . GLU A 1 111 ? -44.807 7.445 20.992 1.00 28.77 105 GLU A CA 1
ATOM 859 C C . GLU A 1 111 ? -44.039 8.737 21.212 1.00 27.10 105 GLU A C 1
ATOM 860 O O . GLU A 1 111 ? -44.497 9.591 22.005 1.00 26.83 105 GLU A O 1
ATOM 866 N N . PHE A 1 112 ? -42.918 8.923 20.512 1.00 23.24 106 PHE A N 1
ATOM 867 C CA . PHE A 1 112 ? -42.165 10.175 20.694 1.00 24.26 106 PHE A CA 1
ATOM 868 C C . PHE A 1 112 ? -42.025 11.001 19.411 1.00 23.46 106 PHE A C 1
ATOM 869 O O . PHE A 1 112 ? -41.630 12.147 19.465 1.00 24.79 106 PHE A O 1
ATOM 877 N N . VAL A 1 113 ? -42.284 10.393 18.249 1.00 24.33 107 VAL A N 1
ATOM 878 C CA . VAL A 1 113 ? -42.242 11.197 17.013 1.00 23.66 107 VAL A CA 1
ATOM 879 C C . VAL A 1 113 ? -43.215 10.588 16.003 1.00 24.57 107 VAL A C 1
ATOM 880 O O . VAL A 1 113 ? -43.374 9.353 15.925 1.00 24.74 107 VAL A O 1
ATOM 884 N N . ARG A 1 114 ? -43.881 11.452 15.235 1.00 23.44 108 ARG A N 1
ATOM 885 C CA . ARG A 1 114 ? -44.793 10.982 14.170 1.00 24.03 108 ARG A CA 1
ATOM 886 C C . ARG A 1 114 ? -44.444 11.849 12.947 1.00 26.16 108 ARG A C 1
ATOM 887 O O . ARG A 1 114 ? -44.195 13.055 13.075 1.00 23.68 108 ARG A O 1
ATOM 895 N N . VAL A 1 115 ? -44.360 11.242 11.772 1.00 20.27 109 VAL A N 1
ATOM 896 C CA . VAL A 1 115 ? -44.127 12.030 10.538 1.00 22.82 109 VAL A CA 1
ATOM 897 C C . VAL A 1 115 ? -45.281 11.745 9.619 1.00 23.60 109 VAL A C 1
ATOM 898 O O . VAL A 1 115 ? -45.571 10.572 9.313 1.00 22.89 109 VAL A O 1
ATOM 902 N N . GLY A 1 116 ? -45.962 12.792 9.149 1.00 20.85 110 GLY A N 1
ATOM 903 C CA . GLY A 1 116 ? -47.078 12.607 8.264 1.00 20.44 110 GLY A CA 1
ATOM 904 C C . GLY A 1 116 ? -46.715 13.192 6.889 1.00 22.49 110 GLY A C 1
ATOM 905 O O . GLY A 1 116 ? -46.009 14.230 6.829 1.00 22.84 110 GLY A O 1
ATOM 906 N N . TYR A 1 117 ? -47.147 12.506 5.831 1.00 20.97 111 TYR A N 1
ATOM 907 C CA . TYR A 1 117 ? -47.023 13.017 4.455 1.00 22.17 111 TYR A CA 1
ATOM 908 C C . TYR A 1 117 ? -48.389 12.980 3.778 1.00 20.76 111 TYR A C 1
ATOM 909 O O . TYR A 1 117 ? -49.184 12.020 3.945 1.00 20.65 111 TYR A O 1
ATOM 918 N N . TYR A 1 118 ? -48.692 14.004 2.982 1.00 18.82 112 TYR A N 1
ATOM 919 C CA . TYR A 1 118 ? -49.851 13.892 2.110 1.00 18.32 112 TYR A CA 1
ATOM 920 C C . TYR A 1 118 ? -49.513 12.984 0.924 1.00 18.62 112 TYR A C 1
ATOM 921 O O . TYR A 1 118 ? -48.386 13.008 0.418 1.00 22.43 112 TYR A O 1
ATOM 930 N N . VAL A 1 119 ? -50.509 12.234 0.497 1.00 20.38 113 VAL A N 1
ATOM 931 C CA . VAL A 1 119 ? -50.393 11.344 -0.680 1.00 21.20 113 VAL A CA 1
ATOM 932 C C . VAL A 1 119 ? -51.563 11.605 -1.615 1.00 19.23 113 VAL A C 1
ATOM 933 O O . VAL A 1 119 ? -52.719 11.370 -1.267 1.00 21.54 113 VAL A O 1
ATOM 937 N N . ASN A 1 120 ? -51.299 12.131 -2.827 1.00 19.36 114 ASN A N 1
ATOM 938 C CA . ASN A 1 120 ? -52.391 12.274 -3.771 1.00 20.84 114 ASN A CA 1
ATOM 939 C C . ASN A 1 120 ? -52.473 10.988 -4.596 1.00 23.45 114 ASN A C 1
ATOM 940 O O . ASN A 1 120 ? -51.443 10.348 -4.830 1.00 28.62 114 ASN A O 1
ATOM 945 N N . ASN A 1 121 ? -53.678 10.609 -4.960 1.00 23.16 115 ASN A N 1
ATOM 946 C CA . ASN A 1 121 ? -53.897 9.432 -5.840 1.00 21.77 115 ASN A CA 1
ATOM 947 C C . ASN A 1 121 ? -54.707 9.945 -7.013 1.00 27.16 115 ASN A C 1
ATOM 948 O O . ASN A 1 121 ? -55.773 10.545 -6.813 1.00 26.65 115 ASN A O 1
ATOM 953 N N . GLU A 1 122 ? -54.231 9.678 -8.227 1.00 27.05 116 GLU A N 1
ATOM 954 C CA . GLU A 1 122 ? -54.876 10.239 -9.418 1.00 29.50 116 GLU A CA 1
ATOM 955 C C . GLU A 1 122 ? -54.788 9.226 -10.532 1.00 28.90 116 GLU A C 1
ATOM 956 O O . GLU A 1 122 ? -53.753 8.565 -10.652 1.00 29.12 116 GLU A O 1
ATOM 962 N N . TYR A 1 123 ? -55.831 9.126 -11.347 1.00 26.63 117 TYR A N 1
ATOM 963 C CA . TYR A 1 123 ? -55.764 8.212 -12.514 1.00 30.87 117 TYR A CA 1
ATOM 964 C C . TYR A 1 123 ? -54.727 8.698 -13.527 1.00 32.26 117 TYR A C 1
ATOM 965 O O . TYR A 1 123 ? -54.470 9.905 -13.661 1.00 32.64 117 TYR A O 1
ATOM 974 N N . ASP A 1 124 ? -54.127 7.768 -14.272 1.00 33.57 118 ASP A N 1
ATOM 975 C CA . ASP A 1 124 ? -53.046 8.131 -15.177 1.00 38.38 118 ASP A CA 1
ATOM 976 C C . ASP A 1 124 ? -53.534 8.386 -16.602 1.00 41.00 118 ASP A C 1
ATOM 977 O O . ASP A 1 124 ? -52.724 8.546 -17.503 1.00 43.12 118 ASP A O 1
ATOM 982 N N . GLU A 1 125 ? -54.840 8.361 -16.809 1.00 43.17 119 GLU A N 1
ATOM 983 C CA . GLU A 1 125 ? -55.389 8.696 -18.124 1.00 48.07 119 GLU A CA 1
ATOM 984 C C . GLU A 1 125 ? -56.387 9.841 -18.011 1.00 48.34 119 GLU A C 1
ATOM 985 O O . GLU A 1 125 ? -57.196 9.882 -17.089 1.00 46.73 119 GLU A O 1
ATOM 991 N N . GLU A 1 126 ? -56.326 10.764 -18.968 1.00 51.88 120 GLU A N 1
ATOM 992 C CA . GLU A 1 126 ? -57.245 11.900 -19.003 1.00 55.26 120 GLU A CA 1
ATOM 993 C C . GLU A 1 126 ? -58.692 11.446 -18.917 1.00 53.37 120 GLU A C 1
ATOM 994 O O . GLU A 1 126 ? -59.470 11.980 -18.127 1.00 52.73 120 GLU A O 1
ATOM 1000 N N . GLU A 1 127 ? -59.047 10.446 -19.724 1.00 53.45 121 GLU A N 1
ATOM 1001 C CA . GLU A 1 127 ? -60.410 9.927 -19.757 1.00 54.37 121 GLU A CA 1
ATOM 1002 C C . GLU A 1 127 ? -60.916 9.539 -18.377 1.00 51.20 121 GLU A C 1
ATOM 1003 O O . GLU A 1 127 ? -62.033 9.898 -17.998 1.00 51.95 121 GLU A O 1
ATOM 1009 N N . LEU A 1 128 ? -60.095 8.809 -17.619 1.00 47.96 122 LEU A N 1
ATOM 1010 C CA . LEU A 1 128 ? -60.502 8.361 -16.285 1.00 45.99 122 LEU A CA 1
ATOM 1011 C C . LEU A 1 128 ? -60.590 9.497 -15.272 1.00 43.67 122 LEU A C 1
ATOM 1012 O O . LEU A 1 128 ? -61.478 9.505 -14.412 1.00 43.23 122 LEU A O 1
ATOM 1017 N N . ARG A 1 129 ? -59.639 10.419 -15.343 1.00 44.00 123 ARG A N 1
ATOM 1018 C CA . ARG A 1 129 ? -59.615 11.567 -14.439 1.00 47.31 123 ARG A CA 1
ATOM 1019 C C . ARG A 1 129 ? -60.866 12.401 -14.649 1.00 51.13 123 ARG A C 1
ATOM 1020 O O . ARG A 1 129 ? -61.456 12.900 -13.691 1.00 51.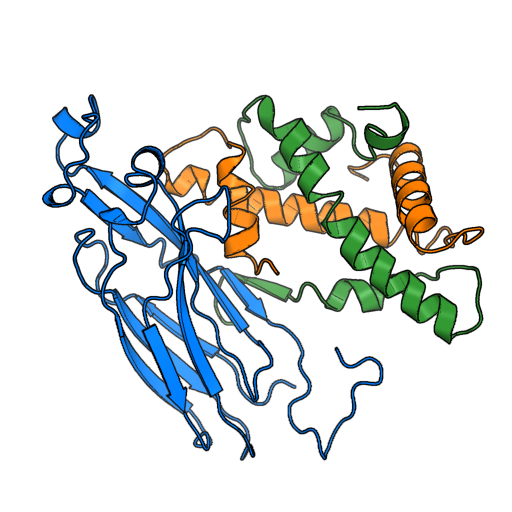01 123 ARG A O 1
ATOM 1028 N N A GLU A 1 130 ? -61.272 12.535 -15.910 0.50 53.81 124 GLU A N 1
ATOM 1029 N N B GLU A 1 130 ? -61.260 12.556 -15.909 0.50 53.47 124 GLU A N 1
ATOM 1030 C CA A GLU A 1 130 ? -62.448 13.327 -16.270 0.50 57.38 124 GLU A CA 1
ATOM 1031 C CA B GLU A 1 130 ? -62.462 13.310 -16.238 0.50 56.53 124 GLU A CA 1
ATOM 1032 C C A GLU A 1 130 ? -63.758 12.615 -15.918 0.50 57.71 124 GLU A C 1
ATOM 1033 C C B GLU A 1 130 ? -63.697 12.571 -15.758 0.50 57.27 124 GLU A C 1
ATOM 1034 O O A GLU A 1 130 ? -64.706 13.246 -15.457 0.50 58.79 124 GLU A O 1
ATOM 1035 O O B GLU A 1 130 ? -64.526 13.132 -15.045 0.50 58.12 124 GLU A O 1
ATOM 1046 N N . ASN A 1 131 ? -63.805 11.303 -16.145 1.00 57.70 125 ASN A N 1
ATOM 1047 C CA . ASN A 1 131 ? -64.970 10.491 -15.799 1.00 58.47 125 ASN A CA 1
ATOM 1048 C C . ASN A 1 131 ? -64.605 9.237 -15.003 1.00 57.08 125 ASN A C 1
ATOM 1049 O O . ASN A 1 131 ? -64.591 8.137 -15.552 1.00 57.05 125 ASN A O 1
ATOM 1054 N N . PRO A 1 132 ? -64.305 9.398 -13.704 1.00 56.44 126 PRO A N 1
ATOM 1055 C CA . PRO A 1 132 ? -63.909 8.256 -12.886 1.00 54.92 126 PRO A CA 1
ATOM 1056 C C . PRO A 1 132 ? -65.036 7.238 -12.786 1.00 54.01 126 PRO A C 1
ATOM 1057 O O . PRO A 1 132 ? -66.143 7.599 -12.397 1.00 53.72 126 PRO A O 1
ATOM 1061 N N . PRO A 1 133 ? -64.754 5.969 -13.132 1.00 51.90 127 PRO A N 1
ATOM 1062 C CA . PRO A 1 133 ? -65.770 4.919 -13.130 1.00 52.15 127 PRO A CA 1
ATOM 1063 C C . PRO A 1 133 ? -66.174 4.515 -11.715 1.00 53.34 127 PRO A C 1
ATOM 1064 O O . PRO A 1 133 ? -65.363 4.602 -10.793 1.00 50.87 127 PRO A O 1
ATOM 1068 N N . ALA A 1 134 ? -67.420 4.080 -11.536 1.00 54.24 128 ALA A N 1
ATOM 1069 C CA . ALA A 1 134 ? -67.873 3.645 -10.219 1.00 55.12 128 ALA A CA 1
ATOM 1070 C C . ALA A 1 134 ? -67.007 2.475 -9.738 1.00 55.25 128 ALA A C 1
ATOM 1071 O O . ALA A 1 134 ? -66.676 2.368 -8.554 1.00 56.29 128 ALA A O 1
ATOM 1073 N N . LYS A 1 135 ? -66.623 1.605 -10.665 1.00 52.98 129 LYS A N 1
ATOM 1074 C CA . LYS A 1 135 ? -65.718 0.518 -10.323 1.00 51.03 129 LYS A CA 1
ATOM 1075 C C . LYS A 1 135 ? -64.289 1.040 -10.475 1.00 47.09 129 LYS A C 1
ATOM 1076 O O . LYS A 1 135 ? -63.835 1.300 -11.585 1.00 43.99 129 LYS A O 1
ATOM 1082 N N . VAL A 1 136 ? -63.578 1.196 -9.362 1.00 45.46 130 VAL A N 1
ATOM 1083 C CA . VAL A 1 136 ? -62.229 1.761 -9.425 1.00 43.38 130 VAL A CA 1
ATOM 1084 C C . VAL A 1 136 ? -61.278 0.882 -10.220 1.00 40.26 130 VAL A C 1
ATOM 1085 O O . VAL A 1 136 ? -61.350 -0.349 -10.161 1.00 41.12 130 VAL A O 1
ATOM 1089 N N . GLN A 1 137 ? -60.378 1.516 -10.955 1.00 36.59 131 GLN A N 1
ATOM 1090 C CA . GLN A 1 137 ? -59.384 0.777 -11.733 1.00 37.02 131 GLN A CA 1
ATOM 1091 C C . GLN A 1 137 ? -58.005 0.969 -11.103 1.00 33.04 131 GLN A C 1
ATOM 1092 O O . GLN A 1 137 ? -57.213 1.839 -11.511 1.00 33.74 131 GLN A O 1
ATOM 1098 N N . VAL A 1 138 ? -57.721 0.122 -10.121 1.00 33.18 132 VAL A N 1
ATOM 1099 C CA . VAL A 1 138 ? -56.520 0.239 -9.309 1.00 34.25 132 VAL A CA 1
ATOM 1100 C C . VAL A 1 138 ? -55.246 0.309 -10.124 1.00 34.41 132 VAL A C 1
ATOM 1101 O O . VAL A 1 138 ? -54.310 1.023 -9.771 1.00 33.01 132 VAL A O 1
ATOM 1105 N N . ASP A 1 139 ? -55.196 -0.440 -11.230 1.00 34.59 133 ASP A N 1
ATOM 1106 C CA . ASP A 1 139 ? -53.976 -0.482 -12.030 1.00 36.22 133 ASP A CA 1
ATOM 1107 C C . ASP A 1 139 ? -53.637 0.839 -12.700 1.00 33.34 133 ASP A C 1
ATOM 1108 O O . ASP A 1 139 ? -52.514 1.032 -13.175 1.00 34.10 133 ASP A O 1
ATOM 1113 N N . HIS A 1 140 ? -54.609 1.752 -12.741 1.00 32.08 134 HIS A N 1
ATOM 1114 C CA . HIS A 1 140 ? -54.411 3.048 -13.389 1.00 30.38 134 HIS A CA 1
ATOM 1115 C C . HIS A 1 140 ? -54.200 4.192 -12.386 1.00 29.07 134 HIS A C 1
ATOM 1116 O O . HIS A 1 140 ? -54.163 5.359 -12.769 1.00 30.38 134 HIS A O 1
ATOM 1123 N N . ILE A 1 141 ? -54.124 3.839 -11.112 1.00 28.44 135 ILE A N 1
ATOM 1124 C CA . ILE A 1 141 ? -53.899 4.869 -10.073 1.00 27.70 135 ILE A CA 1
ATOM 1125 C C . ILE A 1 141 ? -52.412 5.133 -9.871 1.00 27.67 135 ILE A C 1
ATOM 1126 O O . ILE A 1 141 ? -51.592 4.196 -9.655 1.00 29.99 135 ILE A O 1
ATOM 1131 N N . VAL A 1 142 ? -52.034 6.409 -9.942 1.00 25.84 136 VAL A N 1
ATOM 1132 C CA . VAL A 1 142 ? -50.677 6.837 -9.667 1.00 24.49 136 VAL A CA 1
ATOM 1133 C C . VAL A 1 142 ? -50.709 7.583 -8.313 1.00 26.18 136 VAL A C 1
ATOM 1134 O O . VAL A 1 142 ? -51.597 8.402 -8.125 1.00 25.72 136 VAL A O 1
ATOM 1138 N N . ARG A 1 143 ? -49.792 7.253 -7.416 1.00 24.42 137 ARG A N 1
ATOM 1139 C CA . ARG A 1 143 ? -49.714 7.975 -6.129 1.00 25.55 137 ARG A CA 1
ATOM 1140 C C . ARG A 1 143 ? -48.537 8.928 -6.131 1.00 27.09 137 ARG A C 1
ATOM 1141 O O . ARG A 1 143 ? -47.469 8.670 -6.741 1.00 26.77 137 ARG A O 1
ATOM 1149 N N . ASN A 1 144 ? -48.675 10.041 -5.402 1.00 23.43 138 ASN A N 1
ATOM 1150 C CA . ASN A 1 144 ? -47.606 11.014 -5.378 1.00 24.36 138 ASN A CA 1
ATOM 1151 C C . ASN A 1 144 ? -47.496 11.506 -3.940 1.00 24.39 138 ASN A C 1
ATOM 1152 O O . ASN A 1 144 ? -48.408 12.175 -3.452 1.00 25.38 138 ASN A O 1
ATOM 1157 N N . ILE A 1 145 ? -46.445 11.093 -3.253 1.00 21.65 139 ILE A N 1
ATOM 1158 C CA . ILE A 1 145 ? -46.213 11.538 -1.884 1.00 20.85 139 ILE A CA 1
ATOM 1159 C C . ILE A 1 145 ? -45.628 12.947 -1.913 1.00 26.45 139 ILE A C 1
ATOM 1160 O O . ILE A 1 145 ? -44.651 13.213 -2.638 1.00 25.95 139 ILE A O 1
ATOM 1165 N N . LEU A 1 146 ? -46.181 13.846 -1.090 1.00 24.18 140 LEU A N 1
ATOM 1166 C CA . LEU A 1 146 ? -45.570 15.193 -0.967 1.00 25.56 140 LEU A CA 1
ATOM 1167 C C . LEU A 1 146 ? -44.312 15.131 -0.068 1.00 25.17 140 LEU A C 1
ATOM 1168 O O . LEU A 1 146 ? -44.289 15.550 1.088 1.00 24.23 140 LEU A O 1
ATOM 1173 N N . ALA A 1 147 ? -43.239 14.556 -0.618 1.00 26.08 141 ALA A N 1
ATOM 1174 C CA . ALA A 1 147 ? -42.040 14.257 0.132 1.00 27.38 141 ALA A CA 1
ATOM 1175 C C . ALA A 1 147 ? -41.320 15.502 0.602 1.00 27.32 141 ALA A C 1
ATOM 1176 O O . ALA A 1 147 ? -40.575 15.450 1.572 1.00 29.37 141 ALA A O 1
ATOM 1178 N N A GLU A 1 148 ? -41.510 16.627 -0.073 0.50 28.50 142 GLU A N 1
ATOM 1179 N N B GLU A 1 148 ? -41.563 16.608 -0.109 0.50 27.88 142 GLU A N 1
ATOM 1180 C CA A GLU A 1 148 ? -40.775 17.827 0.342 0.50 29.29 142 GLU A CA 1
ATOM 1181 C CA B GLU A 1 148 ? -40.971 17.926 0.190 0.50 29.31 142 GLU A CA 1
ATOM 1182 C C A GLU A 1 148 ? -41.457 18.581 1.508 0.50 29.18 142 GLU A C 1
ATOM 1183 C C B GLU A 1 148 ? -41.360 18.425 1.585 0.50 28.88 142 GLU A C 1
ATOM 1184 O O A GLU A 1 148 ? -40.983 19.628 1.954 0.50 27.01 142 GLU A O 1
ATOM 1185 O O B GLU A 1 148 ? -40.580 19.121 2.249 0.50 27.47 142 GLU A O 1
ATOM 1196 N N . LYS A 1 149 ? -42.564 18.044 2.022 1.00 25.59 143 LYS A N 1
ATOM 1197 C CA . LYS A 1 149 ? -43.236 18.692 3.154 1.00 27.27 143 LYS A CA 1
ATOM 1198 C C . LYS A 1 149 ? -43.661 17.698 4.240 1.00 25.53 143 LYS A C 1
ATOM 1199 O O . LYS A 1 149 ? -44.837 17.592 4.558 1.00 27.03 143 LYS A O 1
ATOM 1205 N N . PRO A 1 150 ? -42.674 17.006 4.844 1.00 26.74 144 PRO A N 1
ATOM 1206 C CA . PRO A 1 150 ? -43.037 16.061 5.921 1.00 26.11 144 PRO A CA 1
ATOM 1207 C C . PRO A 1 150 ? -43.532 16.923 7.073 1.00 27.12 144 PRO A C 1
ATOM 1208 O O . PRO A 1 150 ? -42.977 18.009 7.327 1.00 27.12 144 PRO A O 1
ATOM 1212 N N . ARG A 1 151 ? -44.566 16.450 7.772 1.00 24.26 145 ARG A N 1
ATOM 1213 C CA . ARG A 1 151 ? -45.038 17.188 8.932 1.00 24.42 145 ARG A CA 1
ATOM 1214 C C . ARG A 1 151 ? -44.626 16.368 10.144 1.00 26.90 145 ARG A C 1
ATOM 1215 O O . ARG A 1 151 ? -45.213 15.282 10.360 1.00 26.20 145 ARG A O 1
ATOM 1223 N N . VAL A 1 152 ? -43.656 16.877 10.902 1.00 22.57 146 VAL A N 1
ATOM 1224 C CA . VAL A 1 152 ? -42.968 16.120 11.969 1.00 21.97 146 VAL A CA 1
ATOM 1225 C C . VAL A 1 152 ? -43.438 16.596 13.332 1.00 27.95 146 VAL A C 1
ATOM 1226 O O . VAL A 1 152 ? -43.367 17.803 13.638 1.00 28.75 146 VAL A O 1
ATOM 1230 N N . THR A 1 153 ? -43.980 15.691 14.127 1.00 22.72 147 THR A N 1
ATOM 1231 C CA . THR A 1 153 ? -44.492 16.091 15.452 1.00 22.83 147 THR A CA 1
ATOM 1232 C C . THR A 1 153 ? -43.718 15.320 16.502 1.00 25.04 147 THR A C 1
ATOM 1233 O O . THR A 1 153 ? -43.626 14.075 16.440 1.00 24.27 147 THR A O 1
ATOM 1237 N N . ARG A 1 154 ? -43.166 16.036 17.474 1.00 22.98 148 ARG A N 1
ATOM 1238 C CA . ARG A 1 154 ? -42.415 15.384 18.546 1.00 24.01 148 ARG A CA 1
ATOM 1239 C C . ARG A 1 154 ? -43.155 15.484 19.877 1.00 26.41 148 ARG A C 1
ATOM 1240 O O . ARG A 1 154 ? -43.796 16.526 20.179 1.00 26.13 148 ARG A O 1
ATOM 1248 N N . PHE A 1 155 ? -43.092 14.401 20.651 1.00 23.15 149 PHE A N 1
ATOM 1249 C CA . PHE A 1 155 ? -43.695 14.334 21.993 1.00 26.64 149 PHE A CA 1
ATOM 1250 C C . PHE A 1 155 ? -42.589 14.117 22.987 1.00 30.62 149 PHE A C 1
ATOM 1251 O O . PHE A 1 155 ? -41.719 13.265 22.786 1.00 29.30 149 PHE A O 1
ATOM 1259 N N . ASN A 1 156 ? -42.623 14.890 24.072 1.00 28.20 150 ASN A N 1
ATOM 1260 C CA . ASN A 1 156 ? -41.579 14.806 25.069 1.00 30.17 150 ASN A CA 1
ATOM 1261 C C . ASN A 1 156 ? -41.907 13.657 26.018 1.00 31.56 150 ASN A C 1
ATOM 1262 O O . ASN A 1 156 ? -42.801 13.771 26.844 1.00 33.53 150 ASN A O 1
ATOM 1267 N N . ILE A 1 157 ? -41.235 12.525 25.867 1.00 30.44 151 ILE A N 1
ATOM 1268 C CA . ILE A 1 157 ? -41.602 11.370 26.701 1.00 28.98 151 ILE A CA 1
ATOM 1269 C C . ILE A 1 157 ? -40.588 11.127 27.803 1.00 30.13 151 ILE A C 1
ATOM 1270 O O . ILE A 1 157 ? -39.471 11.657 27.785 1.00 29.39 151 ILE A O 1
ATOM 1275 N N . VAL A 1 158 ? -40.972 10.293 28.763 1.00 29.65 152 VAL A N 1
ATOM 1276 C CA . VAL A 1 158 ? -39.996 9.768 29.715 1.00 30.32 152 VAL A CA 1
ATOM 1277 C C 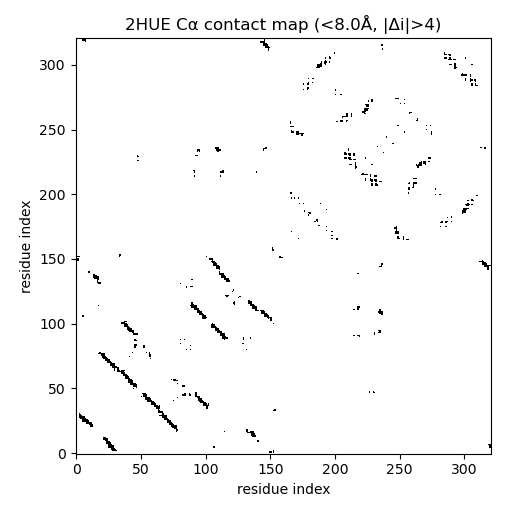. VAL A 1 158 ? -39.217 8.628 29.049 1.00 32.06 152 VAL A C 1
ATOM 1278 O O . VAL A 1 158 ? -39.836 7.755 28.452 1.00 34.95 152 VAL A O 1
ATOM 1282 N N . TRP A 1 159 ? -37.886 8.665 29.119 1.00 31.62 153 TRP A N 1
ATOM 1283 C CA . TRP A 1 159 ? -36.989 7.702 28.439 1.00 33.44 153 TRP A CA 1
ATOM 1284 C C . TRP A 1 159 ? -36.434 6.593 29.309 1.00 41.07 153 TRP A C 1
ATOM 1285 O O . TRP A 1 159 ? -36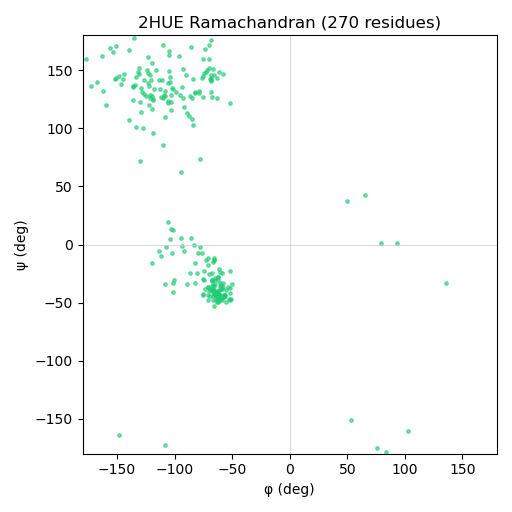.118 5.498 28.827 1.00 43.86 153 TRP A O 1
ATOM 1296 N N . ASP A 1 160 ? -36.252 6.879 30.582 1.00 41.51 154 ASP A N 1
ATOM 1297 C CA . ASP A 1 160 ? -35.723 5.870 31.478 1.00 45.19 154 ASP A CA 1
ATOM 1298 C C . ASP A 1 160 ? -36.574 5.877 32.733 1.00 45.56 154 ASP A C 1
ATOM 1299 O O . ASP A 1 160 ? -36.423 6.755 33.568 1.00 42.43 154 ASP A O 1
ATOM 1304 N N . ASN A 1 161 ? -37.490 4.920 32.834 1.00 47.77 155 ASN A N 1
ATOM 1305 C CA . ASN A 1 161 ? -38.338 4.763 34.023 1.00 55.45 155 ASN A CA 1
ATOM 1306 C C . ASN A 1 161 ? -37.583 4.697 35.357 1.00 56.56 155 ASN A C 1
ATOM 1307 O O . ASN A 1 161 ? -38.151 4.987 36.408 1.00 59.03 155 ASN A O 1
ATOM 1312 N N . GLU A 1 162 ? -36.307 4.324 35.327 1.00 58.14 156 GLU A N 1
ATOM 1313 C CA . GLU A 1 162 ? -35.512 4.299 36.556 1.00 58.60 156 GLU A CA 1
ATOM 1314 C C . GLU A 1 162 ? -34.987 5.698 36.893 1.00 58.73 156 GLU A C 1
ATOM 1315 O O . GLU A 1 162 ? -34.831 6.062 38.061 1.00 60.52 156 GLU A O 1
ATOM 1317 N N . ASN A 1 163 ? -34.707 6.475 35.857 1.00 55.27 157 ASN A N 1
ATOM 1318 C CA . ASN A 1 163 ? -34.153 7.806 36.021 1.00 52.61 157 ASN A CA 1
ATOM 1319 C C . ASN A 1 163 ? -35.192 8.897 36.229 1.00 48.35 157 ASN A C 1
ATOM 1320 O O . ASN A 1 163 ? -34.870 9.943 36.776 1.00 44.63 157 ASN A O 1
ATOM 1325 N N . GLU A 1 164 ? -36.418 8.668 35.765 1.00 42.40 158 GLU A N 1
ATOM 1326 C CA . GLU A 1 164 ? -37.426 9.736 35.759 1.00 40.50 158 GLU A CA 1
ATOM 1327 C C . GLU A 1 164 ? -38.825 9.186 35.952 1.00 39.83 158 GLU A C 1
ATOM 1328 O O . GLU A 1 164 ? -39.135 8.086 35.475 1.00 38.92 158 GLU A O 1
ATOM 1334 N N . GLY A 1 165 ? -39.676 9.941 36.646 1.00 35.55 159 GLY A N 1
ATOM 1335 C CA . GLY A 1 165 ? -41.018 9.473 36.947 1.00 36.06 159 GLY A CA 1
ATOM 1336 C C . GLY A 1 165 ? -42.065 10.479 36.514 1.00 34.89 159 GLY A C 1
ATOM 1337 O O . GLY A 1 165 ? -41.965 11.665 36.812 1.00 30.51 159 GLY A O 1
ATOM 1338 N N . ASP A 1 166 ? -43.054 10.012 35.771 1.00 30.26 160 ASP A N 1
ATOM 1339 C CA . ASP A 1 166 ? -44.181 10.845 35.435 1.00 29.23 160 ASP A CA 1
ATOM 1340 C C . ASP A 1 166 ? -45.168 10.755 36.600 1.00 28.03 160 ASP A C 1
ATOM 1341 O O . ASP A 1 166 ? -45.559 9.646 37.009 1.00 29.10 160 ASP A O 1
ATOM 1346 N N . LEU A 1 167 ? -45.573 11.889 37.165 1.00 23.27 161 LEU A N 1
ATOM 1347 C CA . LEU A 1 167 ? -46.488 11.831 38.296 1.00 24.07 161 LEU A CA 1
ATOM 1348 C C . LEU A 1 167 ? -47.936 11.599 37.886 1.00 25.59 161 LEU A C 1
ATOM 1349 O O . LEU A 1 167 ? -48.786 11.392 38.770 1.00 28.27 161 LEU A O 1
ATOM 1354 N N . TYR A 1 168 ? -48.203 11.640 36.569 1.00 28.36 162 TYR A N 1
ATOM 1355 C CA . TYR A 1 168 ? -49.554 11.397 36.036 1.00 32.47 162 TYR A CA 1
ATOM 1356 C C . TYR A 1 168 ? -49.384 10.365 34.912 1.00 35.62 162 TYR A C 1
ATOM 1357 O O . TYR A 1 168 ? -49.453 10.720 33.754 1.00 40.34 162 TYR A O 1
ATOM 1366 N N . PRO A 1 169 ? -49.101 9.112 35.264 1.00 43.83 163 PRO A N 1
ATOM 1367 C CA . PRO A 1 169 ? -48.968 8.117 34.193 1.00 48.71 163 PRO A CA 1
ATOM 1368 C C . PRO A 1 169 ? -50.354 7.744 33.647 1.00 53.30 163 PRO A C 1
ATOM 1369 O O . PRO A 1 169 ? -51.362 7.978 34.318 1.00 53.52 163 PRO A O 1
ATOM 1373 N N . PRO A 1 170 ? -50.409 7.187 32.423 1.00 57.47 164 PRO A N 1
ATOM 1374 C CA . PRO A 1 170 ? -51.688 6.778 31.832 1.00 59.85 164 PRO A CA 1
ATOM 1375 C C . PRO A 1 170 ? -52.150 5.412 32.334 1.00 61.16 164 PRO A C 1
ATOM 1376 O O . PRO A 1 170 ? -52.633 5.306 33.467 1.00 62.72 164 PRO A O 1
ATOM 1380 N N . ALA B 2 2 ? -57.286 37.812 19.909 1.00 58.99 60 ALA B N 1
ATOM 1381 C CA . ALA B 2 2 ? -57.237 38.789 18.785 1.00 59.18 60 ALA B CA 1
ATOM 1382 C C . ALA B 2 2 ? -58.168 38.399 17.623 1.00 58.24 60 ALA B C 1
ATOM 1383 O O . ALA B 2 2 ? -59.064 39.167 17.263 1.00 60.96 60 ALA B O 1
ATOM 1385 N N . LEU B 2 3 ? -57.960 37.219 17.033 1.00 53.79 61 LEU B N 1
ATOM 1386 C CA . LEU B 2 3 ? -58.842 36.742 15.959 1.00 49.64 61 LEU B CA 1
ATOM 1387 C C . LEU B 2 3 ? -60.120 36.140 16.526 1.00 46.03 61 LEU B C 1
ATOM 1388 O O . LEU B 2 3 ? -61.125 36.059 15.824 1.00 47.14 61 LEU B O 1
ATOM 1393 N N . ILE B 2 4 ? -60.059 35.663 17.770 1.00 39.05 62 ILE B N 1
ATOM 1394 C CA . ILE B 2 4 ? -61.216 35.058 18.429 1.00 35.62 62 ILE B CA 1
ATOM 1395 C C . ILE B 2 4 ? -61.712 36.109 19.421 1.00 39.64 62 ILE B C 1
ATOM 1396 O O . ILE B 2 4 ? -60.907 36.795 20.047 1.00 39.36 62 ILE B O 1
ATOM 1401 N N . ARG B 2 5 ? -63.028 36.250 19.537 1.00 37.91 63 ARG B N 1
ATOM 1402 C CA . ARG B 2 5 ? -63.584 37.195 20.472 1.00 37.73 63 ARG B CA 1
ATOM 1403 C C . ARG B 2 5 ? -63.655 36.532 21.854 1.00 32.04 63 ARG B C 1
ATOM 1404 O O . ARG B 2 5 ? -64.051 35.380 21.982 1.00 31.12 63 ARG B O 1
ATOM 1412 N N . LYS B 2 6 ? -63.411 37.217 22.894 1.00 33.83 64 LYS B N 1
ATOM 1413 C CA . LYS B 2 6 ? -63.304 36.516 24.123 1.00 31.43 64 LYS B CA 1
ATOM 1414 C C . LYS B 2 6 ? -64.526 35.984 24.841 1.00 31.64 64 LYS B C 1
ATOM 1415 O O . LYS B 2 6 ? -64.536 34.853 25.316 1.00 26.46 64 LYS B O 1
ATOM 1421 N N . LEU B 2 7 ? -65.553 36.784 24.907 1.00 28.42 65 LEU B N 1
ATOM 1422 C CA . LEU B 2 7 ? -66.646 36.251 25.731 1.00 27.35 65 LEU B CA 1
ATOM 1423 C C . LEU B 2 7 ? -67.345 34.949 25.282 1.00 23.70 65 LEU B C 1
ATOM 1424 O O . LEU B 2 7 ? -67.630 34.100 26.084 1.00 27.01 65 LEU B O 1
ATOM 1429 N N . PRO B 2 8 ? -67.661 34.828 23.958 1.00 25.05 66 PRO B N 1
ATOM 1430 C CA . PRO B 2 8 ? -68.326 33.563 23.576 1.00 23.88 66 PRO B CA 1
ATOM 1431 C C . PRO B 2 8 ? -67.339 32.390 23.805 1.00 22.35 66 PRO B C 1
ATOM 1432 O O . PRO B 2 8 ? -67.782 31.327 24.167 1.00 23.77 66 PRO B O 1
ATOM 1436 N N . PHE B 2 9 ? -66.046 32.637 23.592 1.00 24.49 67 PHE B N 1
ATOM 1437 C CA . PHE B 2 9 ? -64.995 31.633 23.794 1.00 25.13 67 PHE B CA 1
ATOM 1438 C C . PHE B 2 9 ? -64.949 31.233 25.266 1.00 25.80 67 PHE B C 1
ATOM 1439 O O . PHE B 2 9 ? -64.911 30.051 25.595 1.00 24.98 67 PHE B O 1
ATOM 1447 N N . GLN B 2 10 ? -64.967 32.236 26.139 1.00 29.25 68 GLN B N 1
ATOM 1448 C CA . GLN B 2 10 ? -65.001 31.970 27.573 1.00 29.91 68 GLN B CA 1
ATOM 1449 C C . GLN B 2 10 ? -66.205 31.154 27.985 1.00 29.64 68 GLN B C 1
ATOM 1450 O O . GLN B 2 10 ? -66.106 30.270 28.809 1.00 30.66 68 GLN B O 1
ATOM 1456 N N . ARG B 2 11 ? -67.382 31.399 27.390 1.00 31.04 69 ARG B N 1
ATOM 1457 C CA . ARG B 2 11 ? -68.548 30.592 27.730 1.00 29.61 69 ARG B CA 1
ATOM 1458 C C . ARG B 2 11 ? -68.388 29.150 27.311 1.00 28.77 69 ARG B C 1
ATOM 1459 O O . ARG B 2 11 ? -68.758 28.224 28.031 1.00 29.06 69 ARG B O 1
ATOM 1467 N N . LEU B 2 12 ? -67.863 28.921 26.108 1.00 25.96 70 LEU B N 1
ATOM 1468 C CA . LEU B 2 12 ? -67.619 27.563 25.672 1.00 25.86 70 LEU B CA 1
ATOM 1469 C C . LEU B 2 12 ? -66.673 26.843 26.660 1.00 23.10 70 LEU B C 1
ATOM 1470 O O . LEU B 2 12 ? -66.920 25.701 27.040 1.00 28.59 70 LEU B O 1
ATOM 1475 N N . VAL B 2 13 ? -65.612 27.530 27.059 1.00 27.50 71 VAL B N 1
ATOM 1476 C CA . VAL B 2 13 ? -64.617 26.931 27.989 1.00 26.77 71 VAL B CA 1
ATOM 1477 C C . VAL B 2 13 ? -65.351 26.526 29.292 1.00 30.50 71 VAL B C 1
ATOM 1478 O O . VAL B 2 13 ? -65.239 25.372 29.753 1.00 31.15 71 VAL B O 1
ATOM 1482 N N . ARG B 2 14 ? -66.152 27.452 29.813 1.00 34.32 72 ARG B N 1
ATOM 1483 C CA . ARG B 2 14 ? -66.950 27.200 31.027 1.00 39.58 72 ARG B CA 1
ATOM 1484 C C . ARG B 2 14 ? -67.883 26.014 30.901 1.00 38.12 72 ARG B C 1
ATOM 1485 O O . ARG B 2 14 ? -67.983 25.196 31.827 1.00 40.75 72 ARG B O 1
ATOM 1493 N N . GLU B 2 15 ? -68.578 25.888 29.769 1.00 36.13 73 GLU B N 1
ATOM 1494 C CA . GLU B 2 15 ? -69.474 24.747 29.568 1.00 36.93 73 GLU B CA 1
ATOM 1495 C C . GLU B 2 15 ? -68.720 23.448 29.484 1.00 37.72 73 GLU B C 1
ATOM 1496 O O . GLU B 2 15 ? -69.152 22.425 30.014 1.00 40.32 73 GLU B O 1
ATOM 1502 N N . ILE B 2 16 ? -67.594 23.466 28.784 1.00 35.38 74 ILE B N 1
ATOM 1503 C CA . ILE B 2 16 ? -66.803 22.280 28.679 1.00 32.84 74 ILE B CA 1
ATOM 1504 C C . ILE B 2 16 ? -66.278 21.887 30.069 1.00 35.11 74 ILE B C 1
ATOM 1505 O O . ILE B 2 16 ? -66.387 20.730 30.452 1.00 37.57 74 ILE B O 1
ATOM 1510 N N . ALA B 2 17 ? -65.736 22.852 30.802 1.00 37.92 75 ALA B N 1
ATOM 1511 C CA . ALA B 2 17 ? -65.136 22.562 32.119 1.00 41.56 75 ALA B CA 1
ATOM 1512 C C . ALA B 2 17 ? -66.191 22.029 33.080 1.00 45.72 75 ALA B C 1
ATOM 1513 O O . ALA B 2 17 ? -65.871 21.289 34.007 1.00 45.74 75 ALA B O 1
ATOM 1515 N N . GLN B 2 18 ? -67.438 22.425 32.860 1.00 49.23 76 GLN B N 1
ATOM 1516 C CA . GLN B 2 18 ? -68.547 21.979 33.696 1.00 54.98 76 GLN B CA 1
ATOM 1517 C C . GLN B 2 18 ? -68.715 20.470 33.600 1.00 55.98 76 GLN B C 1
ATOM 1518 O O . GLN B 2 18 ? -68.982 19.804 34.598 1.00 58.64 76 GLN B O 1
ATOM 1524 N N . ASP B 2 19 ? -68.558 19.919 32.404 1.00 58.09 77 ASP B N 1
ATOM 1525 C CA . ASP B 2 19 ? -68.701 18.482 32.226 1.00 59.11 77 ASP B CA 1
ATOM 1526 C C . ASP B 2 19 ? -67.621 17.695 32.947 1.00 58.92 77 ASP B C 1
ATOM 1527 O O . ASP B 2 19 ? -67.733 16.480 33.081 1.00 59.65 77 ASP B O 1
ATOM 1532 N N . PHE B 2 20 ? -66.568 18.380 33.390 1.00 57.35 78 PHE B N 1
ATOM 1533 C CA . PHE B 2 20 ? -65.480 17.718 34.112 1.00 56.89 78 PHE B CA 1
ATOM 1534 C C . PHE B 2 20 ? -65.572 17.931 35.626 1.00 58.18 78 PHE B C 1
ATOM 1535 O O . PHE B 2 20 ? -65.332 17.011 36.406 1.00 60.61 78 PHE B O 1
ATOM 1543 N N . LYS B 2 21 ? -65.918 19.145 36.033 1.00 59.61 79 LYS B N 1
ATOM 1544 C CA . LYS B 2 21 ? -66.033 19.465 37.449 1.00 60.49 79 LYS B CA 1
ATOM 1545 C C . LYS B 2 21 ? -66.889 20.698 37.688 1.00 60.27 79 LYS B C 1
ATOM 1546 O O . LYS B 2 21 ? -66.570 21.797 37.230 1.00 59.91 79 LYS B O 1
ATOM 1552 N N . THR B 2 22 ? -67.971 20.513 38.433 1.00 60.31 80 THR B N 1
ATOM 1553 C CA . THR B 2 22 ? -68.863 21.617 38.775 1.00 61.00 80 THR B CA 1
ATOM 1554 C C . THR B 2 22 ? -68.110 22.633 39.639 1.00 60.88 80 THR B C 1
ATOM 1555 O O . THR B 2 22 ? -67.100 22.291 40.271 1.00 61.19 80 THR B O 1
ATOM 1559 N N A ASP B 2 23 ? -68.590 23.875 39.620 0.50 60.66 81 ASP B N 1
ATOM 1560 N N B ASP B 2 23 ? -68.623 23.861 39.686 0.50 61.04 81 ASP B N 1
ATOM 1561 C CA A ASP B 2 23 ? -68.041 24.969 40.424 0.50 60.49 81 ASP B CA 1
ATOM 1562 C CA B ASP B 2 23 ? -68.020 24.962 40.452 0.50 61.19 81 ASP B CA 1
ATOM 1563 C C A ASP B 2 23 ? -66.514 25.077 40.344 0.50 60.01 81 ASP B C 1
ATOM 1564 C C B ASP B 2 23 ? -66.496 25.041 40.337 0.50 60.43 81 ASP B C 1
ATOM 1565 O O A ASP B 2 23 ? -65.802 24.819 41.323 0.50 60.39 81 ASP B O 1
ATOM 1566 O O B ASP B 2 23 ? -65.765 24.729 41.286 0.50 60.82 81 ASP B O 1
ATOM 1575 N N . LEU B 2 24 ? -66.028 25.480 39.174 1.00 58.04 82 LEU B N 1
ATOM 1576 C CA . LEU B 2 24 ? -64.606 25.564 38.912 1.00 55.99 82 LEU B CA 1
ATOM 1577 C C . LEU B 2 24 ? -64.379 26.691 37.928 1.00 54.28 82 LEU B C 1
ATOM 1578 O O . LEU B 2 24 ? -64.745 26.552 36.758 1.00 56.21 82 LEU B O 1
ATOM 1583 N N . ARG B 2 25 ? -63.794 27.800 38.372 1.00 48.31 83 ARG B N 1
ATOM 1584 C CA . ARG B 2 25 ? -63.569 28.930 37.472 1.00 49.94 83 ARG B CA 1
ATOM 1585 C C . ARG B 2 25 ? -62.156 28.904 36.913 1.00 43.90 83 ARG B C 1
ATOM 1586 O O . ARG B 2 25 ? -61.280 28.229 37.459 1.00 40.47 83 ARG B O 1
ATOM 1594 N N . PHE B 2 26 ? -61.954 29.645 35.826 1.00 39.64 84 PHE B N 1
ATOM 1595 C CA . PHE B 2 26 ? -60.636 29.846 35.266 1.00 37.20 84 PHE B CA 1
ATOM 1596 C C . PHE B 2 26 ? -60.185 31.244 35.589 1.00 38.09 84 PHE B C 1
ATOM 1597 O O . PHE B 2 26 ? -60.980 32.195 35.484 1.00 40.20 84 PHE B O 1
ATOM 1605 N N . GLN B 2 27 ? -58.919 31.398 35.952 1.00 33.88 85 GLN B N 1
ATOM 1606 C CA . GLN B 2 27 ? -58.348 32.723 36.071 1.00 36.31 85 GLN B CA 1
ATOM 1607 C C . GLN B 2 27 ? -58.405 33.389 34.704 1.00 39.74 85 GLN B C 1
ATOM 1608 O O . GLN B 2 27 ? -58.328 32.704 33.672 1.00 34.11 85 GLN B O 1
ATOM 1614 N N . SER B 2 28 ? -58.553 34.711 34.670 1.00 37.89 86 SER B N 1
ATOM 1615 C CA . SER B 2 28 ? -58.622 35.395 33.380 1.00 38.04 86 SER B CA 1
ATOM 1616 C C . SER B 2 28 ? -57.397 35.062 32.518 1.00 36.39 86 SER B C 1
ATOM 1617 O O . SER B 2 28 ? -57.527 34.867 31.312 1.00 33.24 86 SER B O 1
ATOM 1620 N N . SER B 2 29 ? -56.219 34.976 33.139 1.00 35.03 87 SER B N 1
ATOM 1621 C CA . SER B 2 29 ? -54.986 34.656 32.406 1.00 34.81 87 SER B CA 1
ATOM 1622 C C . SER B 2 29 ? -55.011 33.232 31.817 1.00 34.06 87 SER B C 1
ATOM 1623 O O . SER B 2 29 ? -54.382 32.987 30.762 1.00 32.61 87 SER B O 1
ATOM 1626 N N . ALA B 2 30 ? -55.716 32.314 32.498 1.00 31.46 88 ALA B N 1
ATOM 1627 C CA . ALA B 2 30 ? -55.864 30.933 32.037 1.00 32.74 88 ALA B CA 1
ATOM 1628 C C . ALA B 2 30 ? -56.768 30.866 30.801 1.00 31.10 88 ALA B C 1
ATOM 1629 O O . ALA B 2 30 ? -56.474 30.147 29.818 1.00 30.88 88 ALA B O 1
ATOM 1631 N N . VAL B 2 31 ? -57.910 31.544 30.874 1.00 28.10 89 VAL B N 1
ATOM 1632 C CA . VAL B 2 31 ? -58.788 31.638 29.697 1.00 27.16 89 VAL B CA 1
ATOM 1633 C C . VAL B 2 31 ? -58.042 32.268 28.526 1.00 25.23 89 VAL B C 1
ATOM 1634 O O . VAL B 2 31 ? -58.162 31.797 27.356 1.00 25.83 89 VAL B O 1
ATOM 1638 N N A MET B 2 32 ? -57.261 33.299 28.804 0.75 26.62 90 MET B N 1
ATOM 1639 N N B MET B 2 32 ? -57.258 33.302 28.810 0.25 26.73 90 MET B N 1
ATOM 1640 C CA A MET B 2 32 ? -56.494 33.983 27.762 0.75 30.17 90 MET B CA 1
ATOM 1641 C CA B MET B 2 32 ? -56.491 34.002 27.776 0.25 28.25 90 MET B CA 1
ATOM 1642 C C A MET B 2 32 ? -55.495 32.998 27.159 0.75 27.48 90 MET B C 1
ATOM 1643 C C B MET B 2 32 ? -55.369 33.134 27.194 0.25 27.97 90 MET B C 1
ATOM 1644 O O A MET B 2 32 ? -55.350 32.917 25.943 0.75 26.78 90 MET B O 1
ATOM 1645 O O B MET B 2 32 ? -55.015 33.275 26.023 0.25 27.82 90 MET B O 1
ATOM 1654 N N . ALA B 2 33 ? -54.809 32.250 28.015 1.00 28.13 91 ALA B N 1
ATOM 1655 C CA . ALA B 2 33 ? -53.823 31.257 27.527 1.00 29.01 91 ALA B CA 1
ATOM 1656 C C . ALA B 2 33 ? -54.519 30.248 26.610 1.00 28.62 91 ALA B C 1
ATOM 1657 O O . ALA B 2 33 ? -53.984 29.929 25.522 1.00 28.77 91 ALA B O 1
ATOM 1659 N N . LEU B 2 34 ? -55.700 29.766 27.006 1.00 24.21 92 LEU B N 1
ATOM 1660 C CA . LEU B 2 34 ? -56.457 28.811 26.190 1.00 25.64 92 LEU B CA 1
ATOM 1661 C C . LEU B 2 34 ? -56.899 29.454 24.888 1.00 25.92 92 LEU B C 1
ATOM 1662 O O . LEU B 2 34 ? -56.851 28.829 23.846 1.00 23.76 92 LEU B O 1
ATOM 1667 N N . GLN B 2 35 ? -57.326 30.713 24.941 1.00 24.67 93 GLN B N 1
ATOM 1668 C CA . GLN B 2 35 ? -57.719 31.413 23.695 1.00 23.65 93 GLN B CA 1
ATOM 1669 C C . GLN B 2 35 ? -56.570 31.547 22.709 1.00 24.53 93 GLN B C 1
ATOM 1670 O O . GLN B 2 35 ? -56.724 31.249 21.505 1.00 23.51 93 GLN B O 1
ATOM 1676 N N . GLU B 2 36 ? -55.413 31.989 23.214 1.00 23.13 94 GLU B N 1
ATOM 1677 C CA . GLU B 2 36 ? -54.242 32.208 22.376 1.00 25.77 94 GLU B CA 1
ATOM 1678 C C . GLU B 2 36 ? -53.834 30.860 21.777 1.00 24.67 94 GLU B C 1
ATOM 1679 O O . GLU B 2 36 ? -53.488 30.776 20.580 1.00 24.35 94 GLU B O 1
ATOM 1685 N N . ALA B 2 37 ? -53.874 29.823 22.609 1.00 23.59 95 ALA B N 1
ATOM 1686 C CA . ALA B 2 37 ? -53.486 28.480 22.117 1.00 25.71 95 ALA B CA 1
ATOM 1687 C C . ALA B 2 37 ? -54.448 27.929 21.076 1.00 21.86 95 ALA B C 1
ATOM 1688 O O . ALA B 2 37 ? -54.021 27.191 20.148 1.00 20.96 95 ALA B O 1
ATOM 1690 N N . SER B 2 38 ? -55.737 28.237 21.241 1.00 20.26 96 SER B N 1
ATOM 1691 C CA . SER B 2 38 ? -56.799 27.807 20.306 1.00 20.47 96 SER B CA 1
ATOM 1692 C C . SER B 2 38 ? -56.584 28.500 18.966 1.00 20.68 96 SER B C 1
ATOM 1693 O O . SER B 2 38 ? -56.691 27.888 17.894 1.00 20.71 96 SER B O 1
ATOM 1696 N N . GLU B 2 39 ? -56.292 29.792 19.005 1.00 21.81 97 GLU B N 1
ATOM 1697 C CA . GLU B 2 39 ? -55.989 30.507 17.770 1.00 22.41 97 GLU B CA 1
ATOM 1698 C C . GLU B 2 39 ? -54.774 29.906 17.065 1.00 22.94 97 GLU B C 1
ATOM 1699 O O . GLU B 2 39 ? -54.811 29.644 15.861 1.00 22.28 97 GLU B O 1
ATOM 1705 N N . ALA B 2 40 ? -53.718 29.632 17.828 1.00 22.62 98 ALA B N 1
ATOM 1706 C CA . ALA B 2 40 ? -52.481 29.145 17.228 1.00 22.45 98 ALA B CA 1
ATOM 1707 C C . ALA B 2 40 ? -52.769 27.742 16.662 1.00 22.70 98 ALA B C 1
ATOM 1708 O O . ALA B 2 40 ? -52.355 27.437 15.569 1.00 22.38 98 ALA B O 1
ATOM 1710 N N . TYR B 2 41 ? -53.555 26.944 17.390 1.00 21.28 99 TYR B N 1
ATOM 1711 C CA . TYR B 2 41 ? -53.880 25.561 16.951 1.00 20.37 99 TYR B CA 1
ATOM 1712 C C . TYR B 2 41 ? -54.637 25.593 15.636 1.00 20.09 99 TYR B C 1
ATOM 1713 O O . TYR B 2 41 ? -54.310 24.870 14.679 1.00 20.37 99 TYR B O 1
ATOM 1722 N N . LEU B 2 42 ? -55.675 26.432 15.590 1.00 19.12 100 LEU B N 1
ATOM 1723 C CA . LEU B 2 42 ? -56.530 26.470 14.378 1.00 18.80 100 LEU B CA 1
ATOM 1724 C C . LEU B 2 42 ? -55.786 27.073 13.183 1.00 20.35 100 LEU B C 1
ATOM 1725 O O . LEU B 2 42 ? -55.968 26.616 12.044 1.00 19.94 100 LEU B O 1
ATOM 1730 N N . VAL B 2 43 ? -54.971 28.106 13.429 1.00 19.53 101 VAL B N 1
ATOM 1731 C CA . VAL B 2 43 ? -54.176 28.663 12.299 1.00 19.37 101 VAL B CA 1
ATOM 1732 C C . VAL B 2 43 ? -53.253 27.594 11.712 1.00 20.07 101 VAL B C 1
ATOM 1733 O O . VAL B 2 43 ? -53.215 27.390 10.494 1.00 21.24 101 VAL B O 1
ATOM 1737 N N . ALA B 2 44 ? -52.579 26.843 12.590 1.00 20.47 102 ALA B N 1
ATOM 1738 C CA . ALA B 2 44 ? -51.667 25.791 12.146 1.00 22.44 102 ALA B CA 1
ATOM 1739 C C . ALA B 2 44 ? -52.434 24.687 11.446 1.00 21.98 102 ALA B C 1
ATOM 1740 O O . ALA B 2 44 ? -52.007 24.187 10.378 1.00 21.46 102 ALA B O 1
ATOM 1742 N N . LEU B 2 45 ? -53.611 24.352 11.980 1.00 20.68 103 LEU B N 1
ATOM 1743 C CA . LEU B 2 45 ? -54.449 23.317 11.346 1.00 20.02 103 LEU B CA 1
ATOM 1744 C C . LEU B 2 45 ? -54.875 23.788 9.970 1.00 20.22 103 LEU B C 1
ATOM 1745 O O . LEU B 2 45 ? -54.813 23.039 8.991 1.00 19.51 103 LEU B O 1
ATOM 1750 N N . PHE B 2 46 ? -55.230 25.063 9.841 1.00 18.86 104 PHE B N 1
ATOM 1751 C CA . PHE B 2 46 ? -55.627 25.550 8.522 1.00 19.71 104 PHE B CA 1
ATOM 1752 C C . PHE B 2 46 ? -54.454 25.566 7.540 1.00 20.41 104 PHE B C 1
ATOM 1753 O O . PHE B 2 46 ? -54.692 25.365 6.358 1.00 21.54 104 PHE B O 1
ATOM 1761 N N . GLU B 2 47 ? -53.242 25.792 8.032 1.00 19.44 105 GLU B N 1
ATOM 1762 C CA . GLU B 2 47 ? -52.037 25.772 7.164 1.00 21.11 105 GLU B CA 1
ATOM 1763 C C . GLU B 2 47 ? -51.921 24.345 6.571 1.00 21.64 105 GLU B C 1
ATOM 1764 O O . GLU B 2 47 ? -51.780 24.191 5.340 1.00 23.20 105 GLU B O 1
ATOM 1770 N N . ASP B 2 48 ? -52.050 23.340 7.435 1.00 21.93 106 ASP B N 1
ATOM 1771 C CA . ASP B 2 48 ? -51.949 21.930 6.979 1.00 23.51 106 ASP B CA 1
ATOM 1772 C C . ASP B 2 48 ? -53.132 21.576 6.086 1.00 22.48 106 ASP B C 1
ATOM 1773 O O . ASP B 2 48 ? -53.026 20.787 5.131 1.00 23.09 106 ASP B O 1
ATOM 1778 N N . THR B 2 49 ? -54.301 22.124 6.410 1.00 21.73 107 THR B N 1
ATOM 1779 C CA . THR B 2 49 ? -55.510 21.895 5.635 1.00 21.67 107 THR B CA 1
ATOM 1780 C C . THR B 2 49 ? -55.331 22.407 4.222 1.00 22.46 107 THR B C 1
ATOM 1781 O O . THR B 2 49 ? -55.686 21.728 3.238 1.00 23.60 107 THR B O 1
ATOM 1785 N N . ASN B 2 50 ? -54.779 23.614 4.100 1.00 22.84 108 ASN B N 1
ATOM 1786 C CA . ASN B 2 50 ? -54.577 24.209 2.779 1.00 24.43 108 ASN B CA 1
ATOM 1787 C C . ASN B 2 50 ? -53.572 23.392 1.982 1.00 22.53 108 ASN B C 1
ATOM 1788 O O . ASN B 2 50 ? -53.751 23.184 0.760 1.00 23.99 108 ASN B O 1
ATOM 1793 N N A LEU B 2 51 ? -52.514 22.927 2.649 0.50 23.75 109 LEU B N 1
ATOM 1794 N N B LEU B 2 51 ? -52.527 22.906 2.648 0.50 23.24 109 LEU B N 1
ATOM 1795 C CA A LEU B 2 51 ? -51.508 22.088 1.983 0.50 23.12 109 LEU B CA 1
ATOM 1796 C CA B LEU B 2 51 ? -51.517 22.097 1.960 0.50 21.96 109 LEU B CA 1
ATOM 1797 C C A LEU B 2 51 ? -52.139 20.833 1.405 0.50 22.23 109 LEU B C 1
ATOM 1798 C C B LEU B 2 51 ? -52.119 20.813 1.413 0.50 21.56 109 LEU B C 1
ATOM 1799 O O A LEU B 2 51 ? -51.818 20.422 0.283 0.50 22.51 109 LEU B O 1
ATOM 1800 O O B LEU B 2 51 ? -51.758 20.361 0.319 0.50 21.86 109 LEU B O 1
ATOM 1809 N N . CYS B 2 52 ? -53.031 20.224 2.183 1.00 22.03 110 CYS B N 1
ATOM 1810 C CA . CYS B 2 52 ? -53.720 19.006 1.770 1.00 21.92 110 CYS B CA 1
ATOM 1811 C C . CYS B 2 52 ? -54.493 19.281 0.474 1.00 24.28 110 CYS B C 1
ATOM 1812 O O . CYS B 2 52 ? -54.360 18.566 -0.551 1.00 23.05 110 CYS B O 1
ATOM 1815 N N . ALA B 2 53 ? -55.257 20.370 0.479 1.00 21.08 111 ALA B N 1
ATOM 1816 C CA . ALA B 2 53 ? -56.052 20.737 -0.697 1.00 21.54 111 ALA B CA 1
ATOM 1817 C C . ALA B 2 53 ? -55.187 20.992 -1.914 1.00 20.18 111 ALA B C 1
ATOM 1818 O O . ALA B 2 53 ? -55.502 20.523 -3.020 1.00 21.99 111 ALA B O 1
ATOM 1820 N N . ILE B 2 54 ? -54.103 21.718 -1.705 1.00 20.62 112 ILE B N 1
ATOM 1821 C CA . ILE B 2 54 ? -53.196 22.059 -2.786 1.00 21.74 112 ILE B CA 1
ATOM 1822 C C . ILE B 2 54 ? -52.666 20.759 -3.375 1.00 22.27 112 ILE B C 1
ATOM 1823 O O . ILE B 2 54 ? -52.603 20.604 -4.615 1.00 22.26 112 ILE B O 1
ATOM 1828 N N . HIS B 2 55 ? -52.265 19.853 -2.481 1.00 20.42 113 HIS B N 1
ATOM 1829 C CA . HIS B 2 55 ? -51.694 18.600 -2.993 1.00 22.52 113 HIS B CA 1
ATOM 1830 C C . HIS B 2 55 ? -52.719 17.771 -3.779 1.00 21.87 113 HIS B C 1
ATOM 1831 O O . HIS B 2 55 ? -52.315 16.995 -4.706 1.00 24.88 113 HIS B O 1
ATOM 1838 N N . ALA B 2 56 ? -54.010 17.893 -3.440 1.00 20.51 114 ALA B N 1
ATOM 1839 C CA . ALA B 2 56 ? -55.154 17.248 -4.108 1.00 20.92 114 ALA B CA 1
ATOM 1840 C C . ALA B 2 56 ? -55.538 17.957 -5.428 1.00 21.38 114 ALA B C 1
ATOM 1841 O O . ALA B 2 56 ? -56.490 17.549 -6.111 1.00 23.82 114 ALA B O 1
ATOM 1843 N N . LYS B 2 57 ? -54.822 19.028 -5.704 1.00 21.73 115 LYS B N 1
ATOM 1844 C CA . LYS B 2 57 ? -55.060 19.913 -6.884 1.00 22.43 115 LYS B CA 1
ATOM 1845 C C . LYS B 2 57 ? -56.415 20.602 -6.772 1.00 25.72 115 LYS B C 1
ATOM 1846 O O . LYS B 2 57 ? -57.164 20.729 -7.765 1.00 28.41 115 LYS B O 1
ATOM 1852 N N . ARG B 2 58 ? -56.716 21.074 -5.552 1.00 23.97 116 ARG B N 1
ATOM 1853 C CA . ARG B 2 58 ? -57.922 21.843 -5.293 1.00 23.79 116 ARG B CA 1
ATOM 1854 C C . ARG B 2 58 ? -57.575 23.195 -4.681 1.00 25.77 116 ARG B C 1
ATOM 1855 O O . ARG B 2 58 ? -56.570 23.329 -3.990 1.00 28.41 116 ARG B O 1
ATOM 1863 N N . VAL B 2 59 ? -58.410 24.204 -4.950 1.00 24.82 117 VAL B N 1
ATOM 1864 C CA . VAL B 2 59 ? -58.192 25.504 -4.308 1.00 27.43 117 VAL B CA 1
ATOM 1865 C C . VAL B 2 59 ? -59.162 25.739 -3.146 1.00 26.48 117 VAL B C 1
ATOM 1866 O O . VAL B 2 59 ? -58.975 26.703 -2.382 1.00 31.25 117 VAL B O 1
ATOM 1870 N N . THR B 2 60 ? -60.141 24.856 -2.970 1.00 24.79 118 THR B N 1
ATOM 1871 C CA . THR B 2 60 ? -61.134 24.990 -1.931 1.00 24.51 118 THR B CA 1
ATOM 1872 C C . THR B 2 60 ? -60.904 23.918 -0.866 1.00 27.29 118 THR B C 1
ATOM 1873 O O . THR B 2 60 ? -60.770 22.729 -1.198 1.00 26.68 118 THR B O 1
ATOM 1877 N N . ILE B 2 61 ? -60.781 24.335 0.396 1.00 23.32 119 ILE B N 1
ATOM 1878 C CA . ILE B 2 61 ? -60.691 23.355 1.475 1.00 21.88 119 ILE B CA 1
ATOM 1879 C C . ILE B 2 61 ? -62.024 22.710 1.844 1.00 22.44 119 ILE B C 1
ATOM 1880 O O . ILE B 2 61 ? -63.087 23.370 1.880 1.00 24.41 119 ILE B O 1
ATOM 1885 N N . MET B 2 62 ? -61.953 21.420 2.166 1.00 21.21 120 MET B N 1
ATOM 1886 C CA . MET B 2 62 ? -63.126 20.594 2.469 1.00 22.48 120 MET B CA 1
ATOM 1887 C C . MET B 2 62 ? -62.973 19.972 3.861 1.00 21.99 120 MET B C 1
ATOM 1888 O O . MET B 2 62 ? -61.857 19.892 4.393 1.00 21.61 120 MET B O 1
ATOM 1893 N N . PRO B 2 63 ? -64.073 19.507 4.451 1.00 22.92 121 PRO B N 1
ATOM 1894 C CA . PRO B 2 63 ? -63.952 18.826 5.737 1.00 23.87 121 PRO B CA 1
ATOM 1895 C C . PRO B 2 63 ? -62.908 17.708 5.699 1.00 24.23 121 PRO B C 1
ATOM 1896 O O . PRO B 2 63 ? -62.202 17.527 6.688 1.00 23.33 121 PRO B O 1
ATOM 1900 N N . LYS B 2 64 ? -62.799 16.973 4.580 1.00 22.60 122 LYS B N 1
ATOM 1901 C CA . LYS B 2 64 ? -61.799 15.899 4.541 1.00 24.39 122 LYS B CA 1
ATOM 1902 C C . LYS B 2 64 ? -60.392 16.451 4.761 1.00 22.32 122 LYS B C 1
ATOM 1903 O O . LYS B 2 64 ? -59.548 15.795 5.403 1.00 23.00 122 LYS B O 1
ATOM 1909 N N . ASP B 2 65 ? -60.124 17.660 4.255 1.00 21.34 123 ASP B N 1
ATOM 1910 C CA . ASP B 2 65 ? -58.800 18.263 4.413 1.00 22.23 123 ASP B CA 1
ATOM 1911 C C . ASP B 2 65 ? -58.488 18.560 5.862 1.00 22.49 123 ASP B C 1
ATOM 1912 O O . ASP B 2 65 ? -57.359 18.328 6.334 1.00 22.89 123 ASP B O 1
ATOM 1917 N N . ILE B 2 66 ? -59.488 19.058 6.597 1.00 23.50 124 ILE B N 1
ATOM 1918 C CA . ILE B 2 66 ? -59.290 19.279 8.032 1.00 24.23 124 ILE B CA 1
ATOM 1919 C C . ILE B 2 66 ? -59.040 17.952 8.775 1.00 22.59 124 ILE B C 1
ATOM 1920 O O . ILE B 2 66 ? -58.115 17.866 9.613 1.00 25.09 124 ILE B O 1
ATOM 1925 N N A GLN B 2 67 ? -59.825 16.918 8.510 0.50 22.00 125 GLN B N 1
ATOM 1926 N N B GLN B 2 67 ? -59.857 16.944 8.417 0.50 23.14 125 GLN B N 1
ATOM 1927 C CA A GLN B 2 67 ? -59.585 15.657 9.225 0.50 21.21 125 GLN B CA 1
ATOM 1928 C CA B GLN B 2 67 ? -59.827 15.553 8.951 0.50 24.51 125 GLN B CA 1
ATOM 1929 C C A GLN B 2 67 ? -58.202 15.102 8.852 0.50 22.82 125 GLN B C 1
ATOM 1930 C C B GLN B 2 67 ? -58.463 14.875 8.722 0.50 24.88 125 GLN B C 1
ATOM 1931 O O A GLN B 2 67 ? -57.430 14.662 9.724 0.50 17.98 125 GLN B O 1
ATOM 1932 O O B GLN B 2 67 ? -57.981 14.117 9.575 0.50 24.83 125 GLN B O 1
ATOM 1943 N N . LEU B 2 68 ? -57.851 15.159 7.569 1.00 23.55 126 LEU B N 1
ATOM 1944 C CA . LEU B 2 68 ? -56.526 14.645 7.220 1.00 23.43 126 LEU B CA 1
ATOM 1945 C C . LEU B 2 68 ? -55.415 15.485 7.896 1.00 24.98 126 LEU B C 1
ATOM 1946 O O . LEU B 2 68 ? -54.431 14.937 8.379 1.00 27.26 126 LEU B O 1
ATOM 1951 N N . ALA B 2 69 ? -55.600 16.795 7.979 1.00 23.33 127 ALA B N 1
ATOM 1952 C CA . ALA B 2 69 ? -54.609 17.632 8.688 1.00 25.27 127 ALA B CA 1
ATOM 1953 C C . ALA B 2 69 ? -54.502 17.200 10.159 1.00 25.28 127 ALA B C 1
ATOM 1954 O O . ALA B 2 69 ? -53.409 17.183 10.734 1.00 26.16 127 ALA B O 1
ATOM 1956 N N . ARG B 2 70 ? -55.604 16.795 10.765 1.00 24.55 128 ARG B N 1
ATOM 1957 C CA . ARG B 2 70 ? -55.546 16.287 12.150 1.00 28.40 128 ARG B CA 1
ATOM 1958 C C . ARG B 2 70 ? -54.787 14.966 12.250 1.00 33.19 128 ARG B C 1
ATOM 1959 O O . ARG B 2 70 ? -54.182 14.659 13.277 1.00 37.34 128 ARG B O 1
ATOM 1967 N N . ARG B 2 71 ? -54.843 14.162 11.194 1.00 28.74 129 ARG B N 1
ATOM 1968 C CA . ARG B 2 71 ? -53.917 13.000 11.119 1.00 30.50 129 ARG B CA 1
ATOM 1969 C C . ARG B 2 71 ? -52.446 13.442 10.759 1.00 28.30 129 ARG B C 1
ATOM 1970 O O . ARG B 2 71 ? -51.470 12.927 11.324 1.00 35.64 129 ARG B O 1
ATOM 1978 N N . ILE B 2 72 ? -52.238 14.351 9.824 1.00 34.56 130 ILE B N 1
ATOM 1979 C CA . ILE B 2 72 ? -50.842 14.665 9.395 1.00 32.58 130 ILE B CA 1
ATOM 1980 C C . ILE B 2 72 ? -50.002 15.347 10.478 1.00 35.03 130 ILE B C 1
ATOM 1981 O O . ILE B 2 72 ? -48.765 15.238 10.484 1.00 35.67 130 ILE B O 1
ATOM 1986 N N . ARG B 2 73 ? -50.670 16.025 11.441 0.50 33.02 131 ARG B N 1
ATOM 1987 C CA . ARG B 2 73 ? -50.023 16.732 12.547 0.50 35.56 131 ARG B CA 1
ATOM 1988 C C . ARG B 2 73 ? -49.864 15.878 13.791 0.50 40.42 131 ARG B C 1
ATOM 1989 O O . ARG B 2 73 ? -49.245 16.295 14.768 0.50 40.85 131 ARG B O 1
ATOM 1997 N N . GLY B 2 74 ? -50.413 14.667 13.793 1.00 48.19 132 GLY B N 1
ATOM 1998 C CA . GLY B 2 74 ? -50.223 13.891 15.050 1.00 54.44 132 GLY B CA 1
ATOM 1999 C C . GLY B 2 74 ? -51.428 13.146 15.618 1.00 56.78 132 GLY B C 1
ATOM 2000 O O . GLY B 2 74 ? -51.265 12.082 16.205 1.00 55.25 132 GLY B O 1
ATOM 2001 N N . GLU B 2 75 ? -52.635 13.679 15.461 1.00 60.00 133 GLU B N 1
ATOM 2002 C CA . GLU B 2 75 ? -53.845 12.968 15.916 1.00 64.97 133 GLU B CA 1
ATOM 2003 C C . GLU B 2 75 ? -53.771 12.529 17.378 1.00 67.05 133 GLU B C 1
ATOM 2004 O O . GLU B 2 75 ? -53.100 13.164 18.190 1.00 69.89 133 GLU B O 1
ATOM 2010 N N . ARG B 2 76 ? -54.468 11.438 17.699 1.00 68.71 134 ARG B N 1
ATOM 2011 C CA . ARG B 2 76 ? -54.535 10.878 19.060 1.00 69.89 134 ARG B CA 1
ATOM 2012 C C . ARG B 2 76 ? -55.960 10.906 19.624 1.00 70.49 134 ARG B C 1
ATOM 2013 O O . ARG B 2 76 ? -56.908 10.477 18.964 1.00 71.70 134 ARG B O 1
ATOM 2015 N N . LYS C 3 2 ? -78.379 18.610 19.437 1.00 55.65 20 LYS C N 1
ATOM 2016 C CA . LYS C 3 2 ? -79.834 18.345 19.602 1.00 55.41 20 LYS C CA 1
ATOM 2017 C C . LYS C 3 2 ? -80.497 19.476 20.396 1.00 52.57 20 LYS C C 1
ATOM 2018 O O . LYS C 3 2 ? -81.479 20.056 19.926 1.00 52.78 20 LYS C O 1
ATOM 2024 N N . VAL C 3 3 ? -79.963 19.785 21.580 1.00 48.28 21 VAL C N 1
ATOM 2025 C CA . VAL C 3 3 ? -80.460 20.910 22.379 1.00 45.43 21 VAL C CA 1
ATOM 2026 C C . VAL C 3 3 ? -79.492 22.106 22.470 1.00 43.10 21 VAL C C 1
ATOM 2027 O O . VAL C 3 3 ? -78.319 22.022 22.076 1.00 41.43 21 VAL C O 1
ATOM 2031 N N . LEU C 3 4 ? -79.983 23.209 23.033 1.00 39.99 22 LEU C N 1
ATOM 2032 C CA . LEU C 3 4 ? -79.211 24.453 23.048 1.00 38.41 22 LEU C CA 1
ATOM 2033 C C . LEU C 3 4 ? -77.794 24.273 23.569 1.00 38.56 22 LEU C C 1
ATOM 2034 O O . LEU C 3 4 ? -76.845 24.759 22.973 1.00 35.36 22 LEU C O 1
ATOM 2039 N N . ARG C 3 5 ? -77.652 23.575 24.687 1.00 37.70 23 ARG C N 1
ATOM 2040 C CA . ARG C 3 5 ? -76.342 23.434 25.297 1.00 41.64 23 ARG C CA 1
ATOM 2041 C C . ARG C 3 5 ? -75.347 22.768 24.354 1.00 38.63 23 ARG C C 1
ATOM 2042 O O . ARG C 3 5 ? -74.180 23.166 24.314 1.00 39.75 23 ARG C O 1
ATOM 2050 N N . ASP C 3 6 ? -75.813 21.778 23.592 1.00 36.81 24 ASP C N 1
ATOM 2051 C CA . ASP C 3 6 ? -74.973 21.038 22.643 1.00 36.61 24 ASP C CA 1
ATOM 2052 C C . ASP C 3 6 ? -74.434 21.962 21.573 1.00 36.83 24 ASP C C 1
ATOM 2053 O O . ASP C 3 6 ? -73.401 21.683 20.946 1.00 35.94 24 ASP C O 1
ATOM 2058 N N . ASN C 3 7 ? -75.197 23.019 21.302 1.00 33.08 25 ASN C N 1
ATOM 2059 C CA . ASN C 3 7 ? -74.875 23.913 20.191 1.00 29.56 25 ASN C CA 1
ATOM 2060 C C . ASN C 3 7 ? -74.233 25.223 20.584 1.00 28.14 25 ASN C C 1
ATOM 2061 O O . ASN C 3 7 ? -74.118 26.118 19.753 1.00 26.16 25 ASN C O 1
ATOM 2066 N N . ILE C 3 8 ? -73.778 25.333 21.836 1.00 26.59 26 ILE C N 1
ATOM 2067 C CA . ILE C 3 8 ? -73.046 26.499 22.269 1.00 27.98 26 ILE C CA 1
ATOM 2068 C C . ILE C 3 8 ? -71.671 26.531 21.560 1.00 27.47 26 ILE C C 1
ATOM 2069 O O . ILE C 3 8 ? -70.987 25.506 21.522 1.00 26.93 26 ILE C O 1
ATOM 2074 N N . GLN C 3 9 ? -71.303 27.674 20.993 1.00 23.04 27 GLN C N 1
ATOM 2075 C CA . GLN C 3 9 ? -70.048 27.781 20.218 1.00 25.30 27 GLN C CA 1
ATOM 2076 C C . GLN C 3 9 ? -69.099 28.818 20.813 1.00 25.94 27 GLN C C 1
ATOM 2077 O O . GLN C 3 9 ? -69.533 29.763 21.479 1.00 25.29 27 GLN C O 1
ATOM 2083 N N . GLY C 3 10 ? -67.791 28.678 20.549 1.00 22.09 28 GLY C N 1
ATOM 2084 C CA . GLY C 3 10 ? -66.826 29.600 21.064 1.00 24.17 28 GLY C CA 1
ATOM 2085 C C . GLY C 3 10 ? -66.130 30.434 19.998 1.00 21.78 28 GLY C C 1
ATOM 2086 O O . GLY C 3 10 ? -65.327 31.304 20.318 1.00 24.18 28 GLY C O 1
ATOM 2087 N N . ILE C 3 11 ? -66.409 30.140 18.708 1.00 23.68 29 ILE C N 1
ATOM 2088 C CA . ILE C 3 11 ? -65.788 30.933 17.626 1.00 22.27 29 ILE C CA 1
ATOM 2089 C C . ILE C 3 11 ? -66.885 31.218 16.609 1.00 22.50 29 ILE C C 1
ATOM 2090 O O . ILE C 3 11 ? -67.700 30.331 16.292 1.00 21.29 29 ILE C O 1
ATOM 2095 N N . THR C 3 12 ? -66.942 32.462 16.130 1.00 22.97 30 THR C N 1
ATOM 2096 C CA . THR C 3 12 ? -67.998 32.844 15.186 1.00 23.35 30 THR C CA 1
ATOM 2097 C C . THR C 3 12 ? -67.571 32.496 13.775 1.00 24.06 30 THR C C 1
ATOM 2098 O O . THR C 3 12 ? -66.416 32.169 13.552 1.00 23.18 30 THR C O 1
ATOM 2102 N N . LYS C 3 13 ? -68.504 32.590 12.824 1.00 23.25 31 LYS C N 1
ATOM 2103 C CA . LYS C 3 13 ? -68.165 32.310 11.427 1.00 23.67 31 LYS C CA 1
ATOM 2104 C C . LYS C 3 13 ? -67.148 33.317 10.866 1.00 25.06 31 LYS C C 1
ATOM 2105 O O . LYS C 3 13 ? -66.152 32.908 10.208 1.00 23.21 31 LYS C O 1
ATOM 2111 N N . PRO C 3 14 ? -67.326 34.638 11.125 1.00 24.83 32 PRO C N 1
ATOM 2112 C CA . PRO C 3 14 ? -66.242 35.527 10.695 1.00 24.44 32 PRO C CA 1
ATOM 2113 C C . PRO C 3 14 ? -64.907 35.186 11.300 1.00 23.85 32 PRO C C 1
ATOM 2114 O O . PRO C 3 14 ? -63.880 35.352 10.647 1.00 23.04 32 PRO C O 1
ATOM 2118 N N . ALA C 3 15 ? -64.894 34.758 12.562 1.00 22.75 33 ALA C N 1
ATOM 2119 C CA . ALA C 3 15 ? -63.610 34.399 13.187 1.00 23.43 33 ALA C CA 1
ATOM 2120 C C . ALA C 3 15 ? -62.963 33.194 12.460 1.00 22.68 33 ALA C C 1
ATOM 2121 O O . ALA C 3 15 ? -61.751 33.180 12.225 1.00 20.13 33 ALA C O 1
ATOM 2123 N N . ILE C 3 16 ? -63.795 32.239 12.098 1.00 21.77 34 ILE C N 1
ATOM 2124 C CA . ILE C 3 16 ? -63.323 31.039 11.360 1.00 22.31 34 ILE C CA 1
ATOM 2125 C C . ILE C 3 16 ? -62.702 31.523 10.042 1.00 22.67 34 ILE C C 1
ATOM 2126 O O . ILE C 3 16 ? -61.610 31.107 9.674 1.00 21.97 34 ILE C O 1
ATOM 2131 N N . ARG C 3 17 ? -63.374 32.433 9.336 1.00 21.53 35 ARG C N 1
ATOM 2132 C CA . ARG C 3 17 ? -62.771 32.953 8.120 1.00 22.04 35 ARG C CA 1
ATOM 2133 C C . ARG C 3 17 ? -61.429 33.692 8.342 1.00 22.94 35 ARG C C 1
ATOM 2134 O O . ARG C 3 17 ? -60.494 33.532 7.538 1.00 24.28 35 ARG C O 1
ATOM 2142 N N . ARG C 3 18 ? -61.294 34.483 9.430 1.00 20.72 36 ARG C N 1
ATOM 2143 C CA . ARG C 3 18 ? -60.065 35.176 9.733 1.00 22.74 36 ARG C CA 1
ATOM 2144 C C . ARG C 3 18 ? -58.947 34.171 10.005 1.00 20.76 36 ARG C C 1
ATOM 2145 O O . ARG C 3 18 ? -57.848 34.330 9.542 1.00 21.93 36 ARG C O 1
ATOM 2153 N N . LEU C 3 19 ? -59.265 33.157 10.805 1.00 21.06 37 LEU C N 1
ATOM 2154 C CA . LEU C 3 19 ? -58.270 32.146 11.142 1.00 20.02 37 LEU C CA 1
ATOM 2155 C C . LEU C 3 19 ? -57.849 31.392 9.878 1.00 19.82 37 LEU C C 1
ATOM 2156 O O . LEU C 3 19 ? -56.662 31.143 9.671 1.00 21.24 37 LEU C O 1
ATOM 2161 N N . ALA C 3 20 ? -58.813 31.070 9.029 1.00 21.10 38 ALA C N 1
ATOM 2162 C CA . ALA C 3 20 ? -58.499 30.395 7.777 1.00 21.00 38 ALA C CA 1
ATOM 2163 C C . ALA C 3 20 ? -57.567 31.253 6.898 1.00 20.96 38 ALA C C 1
ATOM 2164 O O . ALA C 3 20 ? -56.574 30.742 6.360 1.00 20.50 38 ALA C O 1
ATOM 2166 N N . ARG C 3 21 ? -57.872 32.546 6.742 1.00 21.70 39 ARG C N 1
ATOM 2167 C CA . ARG C 3 21 ? -57.012 33.450 5.943 1.00 23.53 39 ARG C CA 1
ATOM 2168 C C . ARG C 3 21 ? -55.638 33.518 6.533 1.00 21.93 39 ARG C C 1
ATOM 2169 O O . ARG C 3 21 ? -54.631 33.461 5.813 1.00 22.51 39 ARG C O 1
ATOM 2177 N N . ARG C 3 22 ? -55.568 33.635 7.870 1.00 22.08 40 ARG C N 1
ATOM 2178 C CA . ARG C 3 22 ? -54.281 33.653 8.550 1.00 23.16 40 ARG C CA 1
ATOM 2179 C C . ARG C 3 22 ? -53.469 32.388 8.267 1.00 22.70 40 ARG C C 1
ATOM 2180 O O . ARG C 3 22 ? -52.249 32.432 8.203 1.00 25.01 40 ARG C O 1
ATOM 2188 N N . GLY C 3 23 ? -54.141 31.253 8.093 1.00 21.23 41 GLY C N 1
ATOM 2189 C CA . GLY C 3 23 ? -53.453 29.999 7.763 1.00 21.95 41 GLY C CA 1
ATOM 2190 C C . GLY C 3 23 ? -53.202 29.803 6.275 1.00 23.45 41 GLY C C 1
ATOM 2191 O O . GLY C 3 23 ? -52.748 28.701 5.855 1.00 24.85 41 GLY C O 1
ATOM 2192 N N . GLY C 3 24 ? -53.518 30.810 5.486 1.00 22.09 42 GLY C N 1
ATOM 2193 C CA . GLY C 3 24 ? -53.219 30.726 4.033 1.00 25.36 42 GLY C CA 1
ATOM 2194 C C . GLY C 3 24 ? -54.346 30.195 3.154 1.00 23.15 42 GLY C C 1
ATOM 2195 O O . GLY C 3 24 ? -54.168 30.072 1.949 1.00 23.38 42 GLY C O 1
ATOM 2196 N N . VAL C 3 25 ? -55.512 29.867 3.745 1.00 22.14 43 VAL C N 1
ATOM 2197 C CA . VAL C 3 25 ? -56.637 29.356 2.973 1.00 20.17 43 VAL C CA 1
ATOM 2198 C C . VAL C 3 25 ? -57.198 30.461 2.097 1.00 21.25 43 VAL C C 1
ATOM 2199 O O . VAL C 3 25 ? -57.224 31.607 2.544 1.00 22.28 43 VAL C O 1
ATOM 2203 N N . LYS C 3 26 ? -57.609 30.107 0.879 1.00 20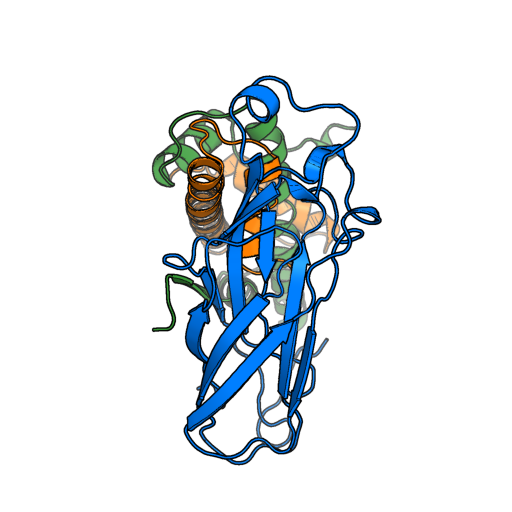.48 44 LYS C N 1
ATOM 2204 C CA . LYS C 3 26 ? -58.231 31.057 -0.047 1.00 22.25 44 LYS C CA 1
ATOM 2205 C C . LYS C 3 26 ? -59.737 30.876 -0.279 1.00 24.04 44 LYS C C 1
ATOM 2206 O O . LYS C 3 26 ? -60.448 31.861 -0.544 1.00 24.09 44 LYS C O 1
ATOM 2212 N N . ARG C 3 27 ? -60.214 29.628 -0.251 1.00 21.53 45 ARG C N 1
ATOM 2213 C CA . ARG C 3 27 ? -61.623 29.312 -0.499 1.00 21.64 45 ARG C CA 1
ATOM 2214 C C . ARG C 3 27 ? -62.018 28.175 0.399 1.00 25.03 45 ARG C C 1
ATOM 2215 O O . ARG C 3 27 ? -61.188 27.313 0.695 1.00 22.42 45 ARG C O 1
ATOM 2223 N N . ILE C 3 28 ? -63.275 28.186 0.833 1.00 23.12 46 ILE C N 1
ATOM 2224 C CA . ILE C 3 28 ? -63.779 27.185 1.768 1.00 22.68 46 ILE C CA 1
ATOM 2225 C C . ILE C 3 28 ? -65.117 26.594 1.374 1.00 24.91 46 ILE C C 1
ATOM 2226 O O . ILE C 3 28 ? -65.987 27.290 0.816 1.00 27.85 46 ILE C O 1
ATOM 2231 N N . SER C 3 29 ? -65.275 25.300 1.653 1.00 24.84 47 SER C N 1
ATOM 2232 C CA . SER C 3 29 ? -66.587 24.683 1.646 1.00 27.14 47 SER C CA 1
ATOM 2233 C C . SER C 3 29 ? -67.413 25.301 2.783 1.00 28.89 47 SER C C 1
ATOM 2234 O O . SER C 3 29 ? -66.891 25.589 3.876 1.00 26.96 47 SER C O 1
ATOM 2237 N N . GLY C 3 30 ? -68.717 25.448 2.554 1.00 30.19 48 GLY C N 1
ATOM 2238 C CA . GLY C 3 30 ? -69.631 25.897 3.620 1.00 30.77 48 GLY C CA 1
ATOM 2239 C C . GLY C 3 30 ? -69.680 24.931 4.815 1.00 31.53 48 GLY C C 1
ATOM 2240 O O . GLY C 3 30 ? -70.034 25.332 5.930 1.00 31.00 48 GLY C O 1
ATOM 2241 N N . LEU C 3 31 ? -69.281 23.678 4.598 1.00 24.27 49 LEU C N 1
ATOM 2242 C CA . LEU C 3 31 ? -69.264 22.679 5.691 1.00 23.87 49 LEU C CA 1
ATOM 2243 C C . LEU C 3 31 ? -68.075 22.880 6.660 1.00 22.51 49 LEU C C 1
ATOM 2244 O O . LEU C 3 31 ? -67.981 22.221 7.712 1.00 24.39 49 LEU C O 1
ATOM 2249 N N . ILE C 3 32 ? -67.182 23.790 6.303 1.00 21.46 50 ILE C N 1
ATOM 2250 C CA . ILE C 3 32 ? -65.978 24.023 7.115 1.00 20.78 50 ILE C CA 1
ATOM 2251 C C . ILE C 3 32 ? -66.288 24.637 8.482 1.00 21.48 50 ILE C C 1
ATOM 2252 O O . ILE C 3 32 ? -65.592 24.363 9.471 1.00 22.12 50 ILE C O 1
ATOM 2257 N N . TYR C 3 33 ? -67.354 25.433 8.571 1.00 21.57 51 TYR C N 1
ATOM 2258 C CA . TYR C 3 33 ? -67.649 26.049 9.888 1.00 22.23 51 TYR C CA 1
ATOM 2259 C C . TYR C 3 33 ? -67.957 24.982 10.935 1.00 22.62 51 TYR C C 1
ATOM 2260 O O . TYR C 3 33 ? -67.344 24.995 12.033 1.00 21.94 51 TYR C O 1
ATOM 2269 N N . GLU C 3 34 ? -68.851 24.045 10.617 1.00 22.60 52 GLU C N 1
ATOM 2270 C CA . GLU C 3 34 ? -69.200 23.015 11.586 1.00 25.04 52 GLU C CA 1
ATOM 2271 C C . GLU C 3 34 ? -67.982 22.099 11.834 1.00 23.77 52 GLU C C 1
ATOM 2272 O O . GLU C 3 34 ? -67.732 21.685 12.969 1.00 24.10 52 GLU C O 1
ATOM 2278 N N . GLU C 3 35 ? -67.223 21.812 10.770 1.00 22.32 53 GLU C N 1
ATOM 2279 C CA . GLU C 3 35 ? -66.050 20.942 10.960 1.00 23.38 53 GLU C CA 1
ATOM 2280 C C . GLU C 3 35 ? -65.043 21.570 11.937 1.00 23.79 53 GLU C C 1
ATOM 2281 O O . GLU C 3 35 ? -64.530 20.889 12.858 1.00 22.76 53 GLU C O 1
ATOM 2287 N N . THR C 3 36 ? -64.743 22.843 11.718 1.00 21.89 54 THR C N 1
ATOM 2288 C CA . THR C 3 36 ? -63.782 23.558 12.535 1.00 21.76 54 THR C CA 1
ATOM 2289 C C . THR C 3 36 ? -64.251 23.614 13.992 1.00 22.20 54 THR C C 1
ATOM 2290 O O . THR C 3 36 ? -63.472 23.380 14.931 1.00 21.22 54 THR C O 1
ATOM 2294 N N . ARG C 3 37 ? -65.529 23.929 14.184 1.00 21.40 55 ARG C N 1
ATOM 2295 C CA . ARG C 3 37 ? -66.110 23.921 15.551 1.00 21.78 55 ARG C CA 1
ATOM 2296 C C . ARG C 3 37 ? -65.958 22.575 16.254 1.00 22.16 55 ARG C C 1
ATOM 2297 O O . ARG C 3 37 ? -65.615 22.520 17.440 1.00 22.86 55 ARG C O 1
ATOM 2305 N N . GLY C 3 38 ? -66.212 21.481 15.529 1.00 22.49 56 GLY C N 1
ATOM 2306 C CA . GLY C 3 38 ? -66.036 20.128 16.108 1.00 24.54 56 GLY C CA 1
ATOM 2307 C C . GLY C 3 38 ? -64.610 19.869 16.531 1.00 23.39 56 GLY C C 1
ATOM 2308 O O . GLY C 3 38 ? -64.357 19.326 17.631 1.00 23.54 56 GLY C O 1
ATOM 2309 N N . VAL C 3 39 ? -63.660 20.275 15.684 1.00 22.49 57 VAL C N 1
ATOM 2310 C CA . VAL C 3 39 ? -62.234 20.044 15.967 1.00 21.64 57 VAL C CA 1
ATOM 2311 C C . VAL C 3 39 ? -61.800 20.881 17.157 1.00 23.20 57 VAL C C 1
ATOM 2312 O O . VAL C 3 39 ? -61.042 20.411 18.042 1.00 23.07 57 VAL C O 1
ATOM 2316 N N . LEU C 3 40 ? -62.311 22.111 17.222 1.00 20.04 58 LEU C N 1
ATOM 2317 C CA . LEU C 3 40 ? -61.961 22.981 18.351 1.00 21.65 58 LEU C CA 1
ATOM 2318 C C . LEU C 3 40 ? -62.500 22.372 19.666 1.00 21.83 58 LEU C C 1
ATOM 2319 O O . LEU C 3 40 ? -61.835 22.429 20.719 1.00 22.06 58 LEU C O 1
ATOM 2324 N N A LYS C 3 41 ? -63.688 21.790 19.611 0.50 21.74 59 LYS C N 1
ATOM 2325 N N B LYS C 3 41 ? -63.700 21.796 19.599 0.50 21.44 59 LYS C N 1
ATOM 2326 C CA A LYS C 3 41 ? -64.280 21.278 20.840 0.50 22.64 59 LYS C CA 1
ATOM 2327 C CA B LYS C 3 41 ? -64.322 21.205 20.791 0.50 22.30 59 LYS C CA 1
ATOM 2328 C C A LYS C 3 41 ? -63.491 20.072 21.370 0.50 23.02 59 LYS C C 1
ATOM 2329 C C B LYS C 3 41 ? -63.394 20.135 21.343 0.50 22.17 59 LYS C C 1
ATOM 2330 O O A LYS C 3 41 ? -63.345 19.912 22.581 0.50 24.10 59 LYS C O 1
ATOM 2331 O O B LYS C 3 41 ? -63.054 20.125 22.522 0.50 22.70 59 LYS C O 1
ATOM 2342 N N . VAL C 3 42 ? -62.996 19.235 20.467 1.00 22.02 60 VAL C N 1
ATOM 2343 C CA . VAL C 3 42 ? -62.150 18.117 20.889 1.00 24.62 60 VAL C CA 1
ATOM 2344 C C . VAL C 3 42 ? -60.854 18.650 21.500 1.00 23.32 60 VAL C C 1
ATOM 2345 O O . VAL C 3 42 ? -60.420 18.167 22.560 1.00 23.82 60 VAL C O 1
ATOM 2349 N N . PHE C 3 43 ? -60.225 19.612 20.825 1.00 22.47 61 PHE C N 1
ATOM 2350 C CA . PHE C 3 43 ? -58.963 20.199 21.327 1.00 22.02 61 PHE C CA 1
ATOM 2351 C C . PHE C 3 43 ? -59.176 20.739 22.745 1.00 23.23 61 PHE C C 1
ATOM 2352 O O . PHE C 3 43 ? -58.395 20.465 23.685 1.00 22.40 61 PHE C O 1
ATOM 2360 N N . LEU C 3 44 ? -60.233 21.514 22.934 1.00 22.34 62 LEU C N 1
ATOM 2361 C CA . LEU C 3 44 ? -60.490 22.134 24.247 1.00 22.97 62 LEU C CA 1
ATOM 2362 C C . LEU C 3 44 ? -60.839 21.051 25.285 1.00 25.54 62 LEU C C 1
ATOM 2363 O O . LEU C 3 44 ? -60.402 21.144 26.435 1.00 25.38 62 LEU C O 1
ATOM 2368 N N . GLU C 3 45 ? -61.623 20.056 24.898 1.00 25.03 63 GLU C N 1
ATOM 2369 C CA . GLU C 3 45 ? -61.971 18.991 25.866 1.00 27.33 63 GLU C CA 1
ATOM 2370 C C . GLU C 3 45 ? -60.711 18.290 26.375 1.00 25.90 63 GLU C C 1
ATOM 2371 O O . GLU C 3 45 ? -60.575 18.054 27.584 1.00 28.39 63 GLU C O 1
ATOM 2377 N N . ASN C 3 46 ? -59.799 17.964 25.470 1.00 26.05 64 ASN C N 1
ATOM 2378 C CA . ASN C 3 46 ? -58.532 17.311 25.844 1.00 28.04 64 ASN C CA 1
ATOM 2379 C C . ASN C 3 46 ? -57.662 18.183 26.777 1.00 30.40 64 ASN C C 1
ATOM 2380 O O . ASN C 3 46 ? -57.155 17.716 27.830 1.00 27.26 64 ASN C O 1
ATOM 2385 N N . VAL C 3 47 ? -57.479 19.441 26.403 1.00 24.73 65 VAL C N 1
ATOM 2386 C CA . VAL C 3 47 ? -56.654 20.335 27.212 1.00 23.57 65 VAL C CA 1
ATOM 2387 C C . VAL C 3 47 ? -57.300 20.616 28.575 1.00 27.03 65 VAL C C 1
ATOM 2388 O O . VAL C 3 47 ? -56.634 20.564 29.629 1.00 25.40 65 VAL C O 1
ATOM 2392 N N . ILE C 3 48 ? -58.594 20.957 28.560 1.00 25.18 66 ILE C N 1
ATOM 2393 C CA . ILE C 3 48 ? -59.288 21.325 29.800 1.00 26.46 66 ILE C CA 1
ATOM 2394 C C . ILE C 3 48 ? -59.360 20.114 30.734 1.00 27.33 66 ILE C C 1
ATOM 2395 O O . ILE C 3 48 ? -59.218 20.268 31.975 1.00 29.04 66 ILE C O 1
ATOM 2400 N N . ARG C 3 49 ? -59.527 18.924 30.173 1.00 27.33 67 ARG C N 1
ATOM 2401 C CA . ARG C 3 49 ? -59.567 17.705 31.016 1.00 29.46 67 ARG C CA 1
ATOM 2402 C C . ARG C 3 49 ? -58.278 17.596 31.846 1.00 30.56 67 ARG C C 1
ATOM 2403 O O . ARG C 3 49 ? -58.303 17.314 33.069 1.00 29.73 67 ARG C O 1
ATOM 2411 N N . ASP C 3 50 ? -57.149 17.836 31.186 1.00 26.95 68 ASP C N 1
ATOM 2412 C CA . ASP C 3 50 ? -55.868 17.762 31.884 1.00 27.40 68 ASP C CA 1
ATOM 2413 C C . ASP C 3 50 ? -55.675 18.912 32.851 1.00 27.53 68 ASP C C 1
ATOM 2414 O O . ASP C 3 50 ? -55.210 18.699 33.989 1.00 26.56 68 ASP C O 1
ATOM 2419 N N . ALA C 3 51 ? -56.022 20.124 32.411 1.00 25.58 69 ALA C N 1
ATOM 2420 C CA . ALA C 3 51 ? -55.901 21.309 33.232 1.00 25.90 69 ALA C CA 1
ATOM 2421 C C . ALA C 3 51 ? -56.672 21.114 34.530 1.00 28.58 69 ALA C C 1
ATOM 2422 O O . ALA C 3 51 ? -56.186 21.450 35.617 1.00 28.04 69 ALA C O 1
ATOM 2424 N N . VAL C 3 52 ? -57.881 20.574 34.411 1.00 28.40 70 VAL C N 1
ATOM 2425 C CA . VAL C 3 52 ? -58.713 20.345 35.586 1.00 30.69 70 VAL C CA 1
ATOM 2426 C C . VAL C 3 52 ? -58.076 19.319 36.536 1.00 29.64 70 VAL C C 1
ATOM 2427 O O . VAL C 3 52 ? -58.116 19.501 37.771 1.00 32.09 70 VAL C O 1
ATOM 2431 N N . THR C 3 53 ? -57.494 18.271 35.979 1.00 28.01 71 THR C N 1
ATOM 2432 C CA . THR C 3 53 ? -56.785 17.236 36.791 1.00 29.93 71 THR C CA 1
ATOM 2433 C C . THR C 3 53 ? -55.685 17.897 37.657 1.00 30.61 71 THR C C 1
ATOM 2434 O O . THR C 3 53 ? -55.529 17.605 38.863 1.00 27.16 71 THR C O 1
ATOM 2438 N N . TYR C 3 54 ? -54.933 18.814 37.049 1.00 26.67 72 TYR C N 1
ATOM 2439 C CA . TYR C 3 54 ? -53.815 19.435 37.781 1.00 25.65 72 TYR C CA 1
ATOM 2440 C C . TYR C 3 54 ? -54.349 20.368 38.852 1.00 28.32 72 TYR C C 1
ATOM 2441 O O . TYR C 3 54 ? -53.812 20.476 39.970 1.00 27.71 72 TYR C O 1
ATOM 2450 N N . THR C 3 55 ? -55.448 21.036 38.525 1.00 26.52 73 THR C N 1
ATOM 2451 C CA . THR C 3 55 ? -56.076 21.969 39.470 1.00 28.40 73 THR C CA 1
ATOM 2452 C C . THR C 3 55 ? -56.581 21.199 40.684 1.00 29.11 73 THR C C 1
ATOM 2453 O O . THR C 3 55 ? -56.378 21.623 41.832 1.00 33.29 73 THR C O 1
ATOM 2457 N N . GLU C 3 56 ? -57.205 20.069 40.442 1.00 29.70 74 GLU C N 1
ATOM 2458 C CA . GLU C 3 56 ? -57.750 19.236 41.521 1.00 30.34 74 GLU C CA 1
ATOM 2459 C C . GLU C 3 56 ? -56.631 18.710 42.408 1.00 33.56 74 GLU C C 1
ATOM 2460 O O . GLU C 3 56 ? -56.785 18.684 43.633 1.00 32.29 74 GLU C O 1
ATOM 2466 N N . HIS C 3 57 ? -55.519 18.300 41.807 1.00 27.58 75 HIS C N 1
ATOM 2467 C CA . HIS C 3 57 ? -54.411 17.755 42.636 1.00 28.29 75 HIS C CA 1
ATOM 2468 C C . HIS C 3 57 ? -53.728 18.816 43.468 1.00 30.11 75 HIS C C 1
ATOM 2469 O O . HIS C 3 57 ? -53.125 18.527 44.520 1.00 30.74 75 HIS C O 1
ATOM 2476 N N . ALA C 3 58 ? -53.804 20.049 43.003 1.00 30.09 76 ALA C N 1
ATOM 2477 C CA . ALA C 3 58 ? -53.274 21.184 43.753 1.00 33.05 76 ALA C CA 1
ATOM 2478 C C . ALA C 3 58 ? -54.277 21.689 44.802 1.00 36.66 76 ALA C C 1
ATOM 2479 O O . ALA C 3 58 ? -54.017 22.713 45.453 1.00 38.05 76 ALA C O 1
ATOM 2481 N N A LYS C 3 59 ? -55.374 20.971 45.027 0.50 38.53 77 LYS C N 1
ATOM 2482 N N B LYS C 3 59 ? -55.403 20.968 44.898 0.50 36.88 77 LYS C N 1
ATOM 2483 C CA A LYS C 3 59 ? -56.387 21.448 45.977 0.50 41.90 77 LYS C CA 1
ATOM 2484 C CA B LYS C 3 59 ? -56.518 21.218 45.829 0.50 39.00 77 LYS C CA 1
ATOM 2485 C C A LYS C 3 59 ? -56.772 22.870 45.640 0.50 43.22 77 LYS C C 1
ATOM 2486 C C B LYS C 3 59 ? -57.194 22.573 45.661 0.50 40.59 77 LYS C C 1
ATOM 2487 O O A LYS C 3 59 ? -56.639 23.802 46.443 0.50 44.78 77 LYS C O 1
ATOM 2488 O O B LYS C 3 59 ? -57.707 23.139 46.624 0.50 39.26 77 LYS C O 1
ATOM 2499 N N . ARG C 3 60 ? -57.224 23.044 44.412 1.00 43.02 78 ARG C N 1
ATOM 2500 C CA . ARG C 3 60 ? -57.730 24.335 44.014 1.00 45.03 78 ARG C CA 1
ATOM 2501 C C . ARG C 3 60 ? -59.063 24.111 43.347 1.00 41.77 78 ARG C C 1
ATOM 2502 O O . ARG C 3 60 ? -59.388 22.990 42.946 1.00 39.23 78 ARG C O 1
ATOM 2510 N N . LYS C 3 61 ? -59.850 25.173 43.275 1.00 46.79 79 LYS C N 1
ATOM 2511 C CA . LYS C 3 61 ? -61.094 25.146 42.519 1.00 51.27 79 LYS C CA 1
ATOM 2512 C C . LYS C 3 61 ? -60.931 26.063 41.315 1.00 50.39 79 LYS C C 1
ATOM 2513 O O . LYS C 3 61 ? -61.774 26.055 40.412 1.00 51.61 79 LYS C O 1
ATOM 2519 N N . THR C 3 62 ? -59.837 26.833 41.310 1.00 45.51 80 THR C N 1
ATOM 2520 C CA . THR C 3 62 ? -59.550 27.814 40.246 1.00 42.00 80 THR C CA 1
ATOM 2521 C C . THR C 3 62 ? -58.439 27.338 39.305 1.00 39.21 80 THR C C 1
ATOM 2522 O O . THR C 3 62 ? -57.346 27.023 39.755 1.00 33.90 80 THR C O 1
ATOM 2526 N N . VAL C 3 63 ? -58.728 27.277 38.006 1.00 34.19 81 VAL C N 1
ATOM 2527 C CA . VAL C 3 63 ? -57.727 26.786 37.024 1.00 30.79 81 VAL C CA 1
ATOM 2528 C C . VAL C 3 63 ? -56.795 27.925 36.689 1.00 29.01 81 VAL C C 1
ATOM 2529 O O . VAL C 3 63 ? -57.246 29.046 36.401 1.00 30.84 81 VAL C O 1
ATOM 2533 N N . THR C 3 64 ? -55.475 27.664 36.737 1.00 28.15 82 THR C N 1
ATOM 2534 C CA . THR C 3 64 ? -54.472 28.692 36.509 1.00 26.52 82 THR C CA 1
ATOM 2535 C C . THR C 3 64 ? -53.824 28.551 35.134 1.00 25.98 82 THR C C 1
ATOM 2536 O O . THR C 3 64 ? -53.913 27.492 34.540 1.00 26.42 82 THR C O 1
ATOM 2540 N N . ALA C 3 65 ? -53.157 29.616 34.678 1.00 27.00 83 ALA C N 1
ATOM 2541 C CA . ALA C 3 65 ? -52.436 29.560 33.398 1.00 26.01 83 ALA C CA 1
ATOM 2542 C C . ALA C 3 65 ? -51.384 28.430 33.426 1.00 27.18 83 ALA C C 1
ATOM 2543 O O . ALA C 3 65 ? -51.174 27.760 32.426 1.00 27.38 83 ALA C O 1
ATOM 2545 N N A MET C 3 66 ? -50.735 28.218 34.573 0.50 26.25 84 MET C N 1
ATOM 2546 N N B MET C 3 66 ? -50.754 28.234 34.575 0.50 26.88 84 MET C N 1
ATOM 2547 C CA A MET C 3 66 ? -49.731 27.144 34.690 0.50 27.13 84 MET C CA 1
ATOM 2548 C CA B MET C 3 66 ? -49.763 27.182 34.697 0.50 28.76 84 MET C CA 1
ATOM 2549 C C A MET C 3 66 ? -50.322 25.768 34.358 0.50 26.23 84 MET C C 1
ATOM 2550 C C B MET C 3 66 ? -50.355 25.822 34.301 0.50 27.00 84 MET C C 1
ATOM 2551 O O A MET C 3 66 ? -49.655 24.933 33.720 0.50 27.79 84 MET C O 1
ATOM 2552 O O B MET C 3 66 ? -49.731 25.065 33.538 0.50 28.51 84 MET C O 1
ATOM 2561 N N . ASP C 3 67 ? -51.555 25.517 34.811 1.00 26.30 85 ASP C N 1
ATOM 2562 C CA . ASP C 3 67 ? -52.220 24.232 34.513 1.00 25.29 85 ASP C CA 1
ATOM 2563 C C . ASP C 3 67 ? -52.455 24.137 32.996 1.00 24.87 85 ASP C C 1
ATOM 2564 O O . ASP C 3 67 ? -52.318 23.072 32.394 1.00 24.59 85 ASP C O 1
ATOM 2569 N N . VAL C 3 68 ? -52.891 25.242 32.398 1.00 23.84 86 VAL C N 1
ATOM 2570 C CA . VAL C 3 68 ? -53.206 25.253 30.964 1.00 24.85 86 VAL C CA 1
ATOM 2571 C C . VAL C 3 68 ? -51.929 25.111 30.140 1.00 21.59 86 VAL C C 1
ATOM 2572 O O . VAL C 3 68 ? -51.873 24.284 29.215 1.00 25.08 86 VAL C O 1
ATOM 2576 N N . VAL C 3 69 ? -50.879 25.849 30.519 1.00 24.12 87 VAL C N 1
ATOM 2577 C CA . VAL C 3 69 ? -49.633 25.769 29.759 1.00 24.49 87 VAL C CA 1
ATOM 2578 C C . VAL C 3 69 ? -49.102 24.334 29.739 1.00 24.76 87 VAL C C 1
ATOM 2579 O O . VAL C 3 69 ? -48.692 23.826 28.697 1.00 25.03 87 VAL C O 1
ATOM 2583 N N . TYR C 3 70 ? -49.095 23.664 30.890 1.00 24.15 88 TYR C N 1
ATOM 2584 C CA . TYR C 3 70 ? -48.616 22.288 30.885 1.00 23.49 88 TYR C CA 1
ATOM 2585 C C . TYR C 3 70 ? -49.502 21.353 30.058 1.00 24.91 88 TYR C C 1
ATOM 2586 O O . TYR C 3 70 ? -49.002 20.519 29.305 1.00 26.32 88 TYR C O 1
ATOM 2595 N N . ALA C 3 71 ? -50.829 21.499 30.178 1.00 22.22 89 ALA C N 1
ATOM 2596 C CA . ALA C 3 71 ? -51.766 20.644 29.452 1.00 22.91 89 ALA C CA 1
ATOM 2597 C C . ALA C 3 71 ? -51.521 20.822 27.951 1.00 23.97 89 ALA C C 1
ATOM 2598 O O . ALA C 3 71 ? -51.667 19.869 27.179 1.00 25.65 89 ALA C O 1
ATOM 2600 N N . LEU C 3 72 ? -51.121 22.034 27.552 1.00 24.05 90 LEU C N 1
ATOM 2601 C CA . LEU C 3 72 ? -50.909 22.309 26.115 1.00 26.93 90 LEU C CA 1
ATOM 2602 C C . LEU C 3 72 ? -49.675 21.624 25.516 1.00 30.44 90 LEU C C 1
ATOM 2603 O O . LEU C 3 72 ? -49.491 21.618 24.290 1.00 32.65 90 LEU C O 1
ATOM 2608 N N . LYS C 3 73 ? -48.804 21.074 26.364 1.00 29.53 91 LYS C N 1
ATOM 2609 C CA . LYS C 3 73 ? -47.635 20.328 25.880 1.00 30.45 91 LYS C CA 1
ATOM 2610 C C . LYS C 3 73 ? -47.977 18.951 25.333 1.00 32.37 91 LYS C C 1
ATOM 2611 O O . LYS C 3 73 ? -47.236 18.408 24.519 1.00 33.74 91 LYS C O 1
ATOM 2617 N N . ARG C 3 74 ? -49.109 18.393 25.758 1.00 34.50 92 ARG C N 1
ATOM 2618 C CA . ARG C 3 74 ? -49.479 17.030 25.374 1.00 33.0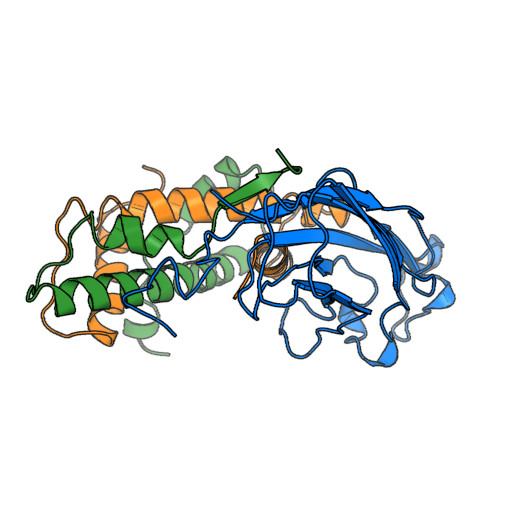2 92 ARG C CA 1
ATOM 2619 C C . ARG C 3 74 ? -49.675 16.852 23.872 1.00 34.94 92 ARG C C 1
ATOM 2620 O O . ARG C 3 74 ? -49.418 15.766 23.339 1.00 35.37 92 ARG C O 1
ATOM 2628 N N . GLN C 3 75 ? -50.109 17.915 23.192 1.00 29.47 93 GLN C N 1
ATOM 2629 C CA . GLN C 3 75 ? -50.299 17.888 21.728 1.00 34.76 93 GLN C CA 1
ATOM 2630 C C . GLN C 3 75 ? -49.006 17.727 20.949 1.00 32.40 93 GLN C C 1
ATOM 2631 O O . GLN C 3 75 ? -49.021 17.475 19.725 1.00 32.79 93 GLN C O 1
ATOM 2637 N N . GLY C 3 76 ? -47.896 17.866 21.649 1.00 29.75 94 GLY C N 1
ATOM 2638 C CA . GLY C 3 76 ? -46.581 17.792 21.017 1.00 29.88 94 GLY C CA 1
ATOM 2639 C C . GLY C 3 76 ? -46.246 19.046 20.236 1.00 31.85 94 GLY C C 1
ATOM 2640 O O . GLY C 3 76 ? -46.979 20.049 20.299 1.00 31.56 94 GLY C O 1
ATOM 2641 N N . ARG C 3 77 ? -45.112 19.015 19.547 1.00 30.39 95 ARG C N 1
ATOM 2642 C CA . ARG C 3 77 ? -44.643 20.170 18.807 1.00 35.80 95 ARG C CA 1
ATOM 2643 C C . ARG C 3 77 ? -44.490 19.740 17.372 1.00 32.66 95 ARG C C 1
ATOM 2644 O O . ARG C 3 77 ? -43.708 18.838 17.108 1.00 29.09 95 ARG C O 1
ATOM 2652 N N . THR C 3 78 ? -45.216 20.380 16.454 1.00 32.56 96 THR C N 1
ATOM 2653 C CA . THR C 3 78 ? -45.171 19.951 15.030 1.00 35.11 96 THR C CA 1
ATOM 2654 C C . THR C 3 78 ? -44.437 20.952 14.182 1.00 39.56 96 THR C C 1
ATOM 2655 O O . THR C 3 78 ? -44.774 22.124 14.203 1.00 37.38 96 THR C O 1
ATOM 2659 N N . LEU C 3 79 ? -43.448 20.499 13.414 1.00 40.62 97 LEU C N 1
ATOM 2660 C CA . LEU C 3 79 ? -42.795 21.419 12.488 1.00 44.11 97 LEU C CA 1
ATOM 2661 C C . LEU C 3 79 ? -42.581 20.816 11.103 1.00 45.16 97 LEU C C 1
ATOM 2662 O O . LEU C 3 79 ? -42.942 19.667 10.840 1.00 36.95 97 LEU C O 1
ATOM 2667 N N . TYR C 3 80 ? -42.028 21.604 10.190 1.00 46.87 98 TYR C N 1
ATOM 2668 C CA . TYR C 3 80 ? -41.772 21.094 8.853 1.00 50.09 98 TYR C CA 1
ATOM 2669 C C . TYR C 3 80 ? -40.322 20.627 8.847 1.00 52.54 98 TYR C C 1
ATOM 2670 O O . TYR C 3 80 ? -39.443 21.364 9.277 1.00 56.30 98 TYR C O 1
ATOM 2672 N N . GLY C 3 81 ? -40.055 19.399 8.421 1.00 52.92 99 GLY C N 1
ATOM 2673 C CA . GLY C 3 81 ? -38.665 18.905 8.422 1.00 54.90 99 GLY C CA 1
ATOM 2674 C C . GLY C 3 81 ? -38.190 18.346 9.760 1.00 55.29 99 GLY C C 1
ATOM 2675 O O . GLY C 3 81 ? -38.925 18.333 10.741 1.00 54.24 99 GLY C O 1
ATOM 2676 N N . PHE C 3 82 ? -36.940 17.910 9.818 1.00 56.92 100 PHE C N 1
ATOM 2677 C CA . PHE C 3 82 ? -36.439 17.205 11.001 1.00 57.26 100 PHE C CA 1
ATOM 2678 C C . PHE C 3 82 ? -35.488 17.984 11.915 1.00 60.35 100 PHE C C 1
ATOM 2679 O O . PHE C 3 82 ? -34.759 17.385 12.713 1.00 61.83 100 PHE C O 1
ATOM 2687 N N . GLY C 3 83 ? -35.508 19.312 11.812 1.00 62.38 101 GLY C N 1
ATOM 2688 C CA . GLY C 3 83 ? -34.651 20.163 12.645 1.00 64.00 101 GLY C CA 1
ATOM 2689 C C . GLY C 3 83 ? -34.909 20.028 14.137 1.00 64.94 101 GLY C C 1
ATOM 2690 O O . GLY C 3 83 ? -36.059 19.941 14.577 1.00 65.90 101 GLY C O 1
#

GO terms:
  GO:0005634 nucleus (C, IDA)
  GO:0005829 cytosol (C, IDA)
  GO:0032968 positive regulation of transcription elongation by RNA polymerase II (P, IDA)
  GO:0006325 chromatin organization (P, IDA)
  GO:0006335 DNA replication-dependent chromatin assembly (P, IDA)
  GO:0030466 silent mating-type cassette heterochromatin formation (P, IGI)
  GO:0031509 subtelomeric heterochromatin formation (P, IGI)
  GO:0010468 regulation of gene expression (P, IMP)
  GO:0042393 histone binding (F, IMP)
  GO:0033554 cellular response to stress (P, IMP)
  GO:0006337 nucleosome disassembly (P, IMP)
  GO:0006357 regulation of transcription by RNA polymerase II (P, IMP)
  GO:0005515 protein binding (F, IPI)
  GO:0042393 histone binding (F, IDA)
  GO:0010698 acetyltransferase activator activity (F, IDA)
  GO:0070775 H3 histone acetyltransferase complex (C, IDA)
  GO:0006338 chromatin remodeling (P, IDA)
  GO:0005634 nucleus (C, EXP)

Secondary structure (DSSP, 8-state):
--SEEEEEEEE-S-SEETTSPEEEEEEEEE-S--SS-EEEEEEEES-TT-GGGEEEEEEEEE-SPPSEEEEEEEEEPPPPGGGS-HHHHTS-EEEEEEEEETTEEEEEEEEEEEEEESSHHHHHS--SS--GGGEEEEE-TT--EEEE------TTT---SS--/--S-HHHHHHHHHHHHHTT-SS-EE-HHHHHHHHHHHHHHHHHHHHHHHHHHHHTT-SEE-HHHHHHHHHHTT--/--GGGG--SS-HHHHHHHHHHTT--EE-TTHHHHHHHHHHHHHHHHHHHHHHHHHHTT-SEE-HHHHHHHTTTT-EEEES--

Foldseek 3Di:
DDQKAWDDKDFDDFWFALQFFTKMKTKMAGADWAQWKKKKWKWWCLDPVDPVLIDTFDMDIDPPDDHGMDMDIDRTGHDDLVSHDLVPRQAKTKMKIWMATPNHTFKMKIWIKHKAFQDPVCRVPPDSDHDRRRIIIGTPRVDIDMDGDDDDGHVVVDDDPDDD/DVDDQPVLLVVVVVVVCVVPNPDHDDPVRSVVVVVVVVVVVVQLVVQLCVQQVVVVHRDGDPVSSVVSCVVVPHD/DDDVVPDFDADPVRQVVVCVVVVHDDDDPCVVVVVRVVVVVVCCQLVVQQVVVCVVVVHPDRDVVSSVVSVCVVPDDDDDDD

Organism: Saccharomyces cerevisiae (strain ATCC 204508 / S288c) (NCBI:txid559292)

Sequence (321 aa):
SSIVSSLLGIKVLNNPAKFTDPYEFEITFECLESSSLKHDLEWKLTYVGSSRSLDHDQEELDSILVGPVPVGVNKFVFSADPPSSAELIPASELVSVTVILLLSSCSSYDGREFVRVGYYVNNEYDEEELREENPPAKVQVDHIVRNILAEEKPRVTRFNIVWDNENEGDLYPPALIRKLPFQRLVREIAQDFKTDDLRFQSSAVMMALQEASEAYLVALFEDTNLLCAIHAKRVTIMPKDIQQLARRIRGERKVLRDNIQGITKPAIRRLARRGGVKRISGLIYEETRGVLKKVFLENVIRDAVTYTEHAKKRKTVTAMMDVVYALKRQGRTLYGFG

InterPro domains:
  IPR006818 Histone chaperone ASF1-like [PF04729] (1-154)
  IPR006818 Histone chaperone ASF1-like [PTHR12040] (1-205)
  IPR017282 Histone deposition protein Asf1 [PIRSF037759] (1-274)
  IPR036747 Histone chaperone ASF1-like superfamily [G3DSA:2.60.40.1490] (1-156)
  IPR036747 Histone chaperone ASF1-like superfamily [SSF101546] (1-155)

Radius of gyration: 21.28 Å; Cα contacts (8 Å, |Δi|>4): 618; chains: 3; bounding box: 56×42×66 Å

Nearest PDB structures (foldseek):
  7yrg-assembly1_E  TM=9.753E-01  e=3.985E-11  Xenopus laevis
  7x58-assembly1_A  TM=9.656E-01  e=1.073E-10  Homo sapiens
  6hts-assembly1_M  TM=9.760E-01  e=2.706E-10  Homo sapiens
  5ong-assembly1_E  TM=9.691E-01  e=3.299E-10  Xenopus laevis
  7e8d-assembly1_E  TM=9.714E-01  e=4.590E-10  Homo sapiens

B-factor: mean 36.05, std 12.43, range [17.57, 81.26]

CATH classification: 2.60.40.1490

Solvent-accessible surface area: 16682 Å² total; per-residue (Å²): 145,22,25,0,24,9,81,19,21,118,27,88,35,51,86,12,122,3,76,42,49,3,64,1,31,0,20,5,58,1,109,95,94,17,184,63,65,0,41,1,69,0,23,3,0,3,4,18,193,36,98,128,68,44,22,93,26,43,47,55,116,37,43,107,7,74,88,27,95,22,130,27,102,7,72,0,107,40,6,39,11,151,114,10,38,60,96,29,3,40,29,4,8,0,0,5,2,15,1,22,2,47,73,61,58,6,4,40,0,0,3,0,0,14,6,51,6,60,88,127,134,19,115,131,100,90,42,108,169,32,69,35,107,50,1,53,1,56,4,33,23,146,96,12,32,3,0,77,35,144,20,21,18,53,97,100,121,96,61,74,159,88,95,176,121,24,5,147,77,127,38,0,22,128,11,0,120,32,10,2,85,98,70,61,79,118,20,184,14,84,90,46,0,0,103,18,0,16,106,18,0,16,63,34,0,24,23,1,1,79,1,0,20,23,0,0,100,27,21,149,69,96,33,0,70,25,53,0,0,40,1,0,54,17,0,40,4,59,121,216,93,144,104,83,94,34,60,2,4,37,102,60,0,0,90,86,0,3,154,142,5,26,6,162,146,49,15,61,118,0,33,110,44,0,42,31,2,1,95,59,15,0,49,66,9,0,105,13,0,5,44,37,0,80,129,52,198,74,143,53,0,25,28,162,9,0,76,120,3,30,119,168,76,14,185,42,60,72,20,47,96